Protein AF-A0A940DI56-F1 (afdb_monomer)

Solvent-accessible surface area (backbone atoms only — not comparable to full-atom values): 9709 Å² total; per-residue (Å²): 110,69,57,62,72,66,31,73,89,49,49,81,72,42,78,46,78,46,97,89,48,31,33,42,34,33,28,64,48,72,41,30,38,29,22,42,79,86,70,46,81,76,48,63,63,54,54,103,81,59,64,54,36,61,52,47,77,85,72,48,39,69,50,35,50,50,51,41,66,74,76,46,67,70,88,41,54,49,39,35,35,37,37,54,61,97,87,46,44,40,35,41,38,36,29,64,82,68,23,40,36,32,20,41,75,75,16,49,75,38,31,40,34,31,33,68,86,34,62,49,62,69,90,78,47,59,68,62,50,55,50,50,40,55,75,74,42,66,95,51,43,51,9,28,44,31,57,44,98,88,53,34,35,43,33,32,29,44,84,72,52,33,38,33,22,42,82,86,47,46,82,73,49,74,61,133

Secondary structure (DSSP, 8-state):
-HHHHH-TT--EEEEEE-TTS-EEEEETTS-EEEE-TTS-EEEE-S-TT-S-EE--GGGS-HHHHHHHHHHS-GGGEEEEEEE-STT--EEEEEETTTEEEEEETTS-EEEEE-TTTSPPPGGGS-HHHHHHHHHHSTT--EEEEEE-TTS-EEEEETTS-EEEE-TT--EEEEE-

Foldseek 3Di:
DVCCVFQVLWDFPDWDQDPQQWIWTAIQLGWIFIAHNVRDTDDTPQPPDAQKGWHHLVPAAPLLNVVCVVFHDPNQWNTWIWGAPPNWTKIWTAGPPRWIWIATPNNHTQKTAQDLPDADDPVNDDPLLVVCCCVPVNPWGFRMWGQDPVGWIWTAISVGWIWIAHNVRHTDDIDD

Radius of gyration: 19.5 Å; Cα contacts (8 Å, |Δi|>4): 357; chains: 1; bounding box: 48×32×56 Å

Sequence (176 aa):
DYVNSNYSRAFISGIEKKGNGTYEIELSNGVDLLFDKDFNLIGTDNGDYDDDRRIPFEELPSKAQETLSAHFNVDEIISIEKETDDWEITYEVELRKDISITFDADGQWIEIDCNRTNPVPASLVPEKIMAYVTDNHSGNDVTKIELTDRGYYEVELSNGLELIFDRDFNFIRIDR

pLDDT: mean 91.39, std 10.08, range [45.78, 98.69]

Nearest PDB structures (foldseek):
  3due-assembly1_A  TM=9.470E-01  e=6.831E-12  Phocaeicola vulgatus ATCC 8482
  3db7-assembly1_A  TM=9.322E-01  e=1.556E-10  Bacteroides thetaiotaomicron
  4dsd-assembly2_B  TM=8.917E-01  e=6.846E-09  Bacteroides ovatus ATCC 8483
  4poi-assembly1_A  TM=8.897E-01  e=4.418E-08  Bacteroides caccae ATCC 43185
  4poi-assembly2_B  TM=8.911E-01  e=5.208E-08  Bacteroides caccae ATCC 43185

Structure (mmCIF, N/CA/C/O backbone):
data_AF-A0A940DI56-F1
#
_entry.id   AF-A0A940DI56-F1
#
loop_
_atom_site.group_PDB
_atom_site.id
_atom_site.type_symbol
_atom_site.label_atom_id
_atom_site.label_alt_id
_atom_site.label_comp_id
_atom_site.label_asym_id
_atom_site.label_entity_id
_atom_site.label_seq_id
_atom_site.pdbx_PDB_ins_code
_atom_site.Cartn_x
_atom_site.Cartn_y
_atom_site.Cartn_z
_atom_site.occupancy
_atom_site.B_iso_or_equiv
_atom_site.auth_seq_id
_atom_site.auth_comp_id
_atom_site.auth_asym_id
_atom_site.auth_atom_id
_atom_site.pdbx_PDB_model_num
ATOM 1 N N . ASP A 1 1 ? 9.442 5.773 -26.098 1.00 79.19 1 ASP A N 1
ATOM 2 C CA . ASP A 1 1 ? 8.257 4.964 -26.460 1.00 79.19 1 ASP A CA 1
ATOM 3 C C . ASP A 1 1 ? 7.979 3.837 -25.476 1.00 79.19 1 ASP A C 1
ATOM 5 O O . ASP A 1 1 ? 6.908 3.856 -24.881 1.00 79.19 1 ASP A O 1
ATOM 9 N N . TYR A 1 2 ? 8.923 2.913 -25.236 1.00 86.81 2 TYR A N 1
ATOM 10 C CA . TYR A 1 2 ? 8.715 1.800 -24.294 1.00 86.81 2 TYR A CA 1
ATOM 11 C C . TYR A 1 2 ? 8.384 2.261 -22.864 1.00 86.81 2 TYR A C 1
ATOM 13 O O . TYR A 1 2 ? 7.339 1.883 -22.341 1.00 86.81 2 TYR A O 1
ATOM 21 N N . VAL A 1 3 ? 9.228 3.118 -22.269 1.00 85.94 3 VAL A N 1
ATOM 22 C CA . VAL A 1 3 ? 9.037 3.637 -20.898 1.00 85.94 3 VAL A CA 1
ATOM 23 C C . VAL A 1 3 ? 7.662 4.284 -20.748 1.00 85.94 3 VAL A C 1
ATOM 25 O O . VAL A 1 3 ? 6.868 3.826 -19.947 1.00 85.94 3 VAL A O 1
ATOM 28 N N . ASN A 1 4 ? 7.313 5.246 -21.604 1.00 84.81 4 ASN A N 1
ATOM 29 C CA . ASN A 1 4 ? 6.014 5.928 -21.531 1.00 84.81 4 ASN A CA 1
ATOM 30 C C . ASN A 1 4 ? 4.798 4.991 -21.659 1.00 84.81 4 ASN A C 1
ATOM 32 O O . ASN A 1 4 ? 3.727 5.330 -21.170 1.00 84.81 4 ASN A O 1
ATOM 36 N N . SER A 1 5 ? 4.938 3.852 -22.348 1.00 84.31 5 SER A N 1
ATOM 37 C CA . SER A 1 5 ? 3.823 2.918 -22.568 1.00 84.31 5 SER A CA 1
ATOM 38 C C . SER A 1 5 ? 3.625 1.938 -21.410 1.00 84.31 5 SER A C 1
ATOM 40 O O . SER A 1 5 ? 2.507 1.477 -21.211 1.00 84.31 5 SER A O 1
ATOM 42 N N . ASN A 1 6 ? 4.692 1.608 -20.676 1.00 84.19 6 ASN A N 1
ATOM 43 C CA . ASN A 1 6 ? 4.681 0.567 -19.636 1.00 84.19 6 ASN A CA 1
ATOM 44 C C . ASN A 1 6 ? 4.906 1.117 -18.220 1.00 84.19 6 ASN A C 1
ATOM 46 O O . ASN A 1 6 ? 4.536 0.480 -17.248 1.00 84.19 6 ASN A O 1
ATOM 50 N N . TYR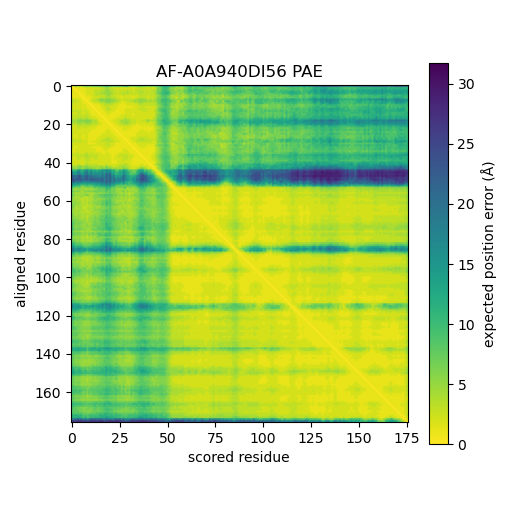 A 1 7 ? 5.495 2.305 -18.115 1.00 84.88 7 TYR A N 1
ATOM 51 C CA . TYR A 1 7 ? 5.805 3.008 -16.876 1.00 84.88 7 TYR A CA 1
ATOM 52 C C . TYR A 1 7 ? 5.255 4.428 -16.994 1.00 84.88 7 TYR A C 1
ATOM 54 O O . TYR A 1 7 ? 5.992 5.411 -16.967 1.00 84.88 7 TYR A O 1
ATOM 62 N N . SER A 1 8 ? 3.939 4.534 -17.199 1.00 82.88 8 SER A N 1
ATOM 63 C CA . SER A 1 8 ? 3.266 5.792 -17.561 1.00 82.88 8 SER A CA 1
ATOM 64 C C . SER A 1 8 ? 3.446 6.909 -16.517 1.00 82.88 8 SER A C 1
ATOM 66 O O . SER A 1 8 ? 3.336 8.091 -16.844 1.00 82.88 8 SER A O 1
ATOM 68 N N . ARG A 1 9 ? 3.755 6.518 -15.273 1.00 82.31 9 ARG A N 1
ATOM 69 C CA . ARG A 1 9 ? 3.981 7.379 -14.103 1.00 82.31 9 ARG A CA 1
ATOM 70 C C . ARG A 1 9 ? 5.455 7.618 -13.764 1.00 82.31 9 ARG A C 1
ATOM 72 O O . ARG A 1 9 ? 5.738 8.431 -12.889 1.00 82.31 9 ARG A O 1
ATOM 79 N N . ALA A 1 10 ? 6.387 6.937 -14.429 1.00 85.12 10 ALA A N 1
ATOM 80 C CA . ALA A 1 10 ? 7.814 7.098 -14.175 1.00 85.12 10 ALA A CA 1
ATOM 81 C C . ALA A 1 10 ? 8.476 7.968 -15.249 1.00 85.12 10 ALA A C 1
ATOM 83 O O . ALA A 1 10 ? 8.065 7.996 -16.410 1.00 85.12 10 ALA A O 1
ATOM 84 N N . PHE A 1 11 ? 9.547 8.657 -14.868 1.00 88.12 11 PHE A N 1
ATOM 85 C CA . PHE A 1 11 ? 10.441 9.332 -15.804 1.00 88.12 11 PHE A CA 1
ATOM 86 C C . PHE A 1 11 ? 11.836 8.721 -15.733 1.00 88.12 11 PHE A C 1
ATOM 88 O O . PHE A 1 11 ? 12.212 8.128 -14.730 1.00 88.12 11 PHE A O 1
ATOM 95 N N . ILE A 1 12 ? 12.615 8.874 -16.801 1.00 92.62 12 ILE A N 1
ATOM 96 C CA . ILE A 1 12 ? 14.009 8.427 -16.817 1.00 92.62 12 ILE A CA 1
ATOM 97 C C . ILE A 1 12 ? 14.820 9.331 -15.881 1.00 92.62 12 ILE A C 1
ATOM 99 O O . ILE A 1 12 ? 14.932 10.533 -16.141 1.00 92.62 12 ILE A O 1
ATOM 103 N N . SER A 1 13 ? 15.368 8.764 -14.809 1.00 92.56 13 SER A N 1
ATOM 104 C CA . SER A 1 13 ? 16.271 9.440 -13.869 1.00 92.56 13 SER A CA 1
ATOM 105 C C . SER A 1 13 ? 17.737 9.271 -14.272 1.00 92.56 13 SER A C 1
ATOM 107 O O . SER A 1 13 ? 18.527 10.197 -14.072 1.00 92.56 13 SER A O 1
ATOM 109 N N . GLY A 1 14 ? 18.086 8.150 -14.911 1.00 92.81 14 GLY A N 1
ATOM 110 C CA . GLY A 1 14 ? 19.455 7.820 -15.305 1.00 92.81 14 GLY A CA 1
ATOM 111 C C . GLY A 1 14 ? 19.535 7.042 -16.617 1.00 92.81 14 GLY A C 1
ATOM 112 O O . GLY A 1 14 ? 18.633 6.295 -16.980 1.00 92.81 14 GLY A O 1
ATOM 113 N N . ILE A 1 15 ? 20.627 7.237 -17.362 1.00 94.75 15 ILE A N 1
ATOM 114 C CA . ILE A 1 15 ? 20.975 6.409 -18.525 1.00 94.75 15 ILE A CA 1
ATOM 115 C C . ILE A 1 15 ? 22.476 6.134 -18.479 1.00 94.75 15 ILE A C 1
ATOM 117 O O . ILE A 1 15 ? 23.279 7.066 -18.585 1.00 94.75 15 ILE A O 1
ATOM 121 N N . GLU A 1 16 ? 22.862 4.864 -18.411 1.00 94.38 16 GLU A N 1
ATOM 122 C CA . GLU A 1 16 ? 24.251 4.422 -18.486 1.00 94.38 16 GLU A CA 1
ATOM 123 C C . GLU A 1 16 ? 24.469 3.498 -19.689 1.00 94.38 16 GLU A C 1
ATOM 125 O O . GLU A 1 16 ? 23.787 2.493 -19.871 1.00 94.38 16 GLU A O 1
ATOM 130 N N . LYS A 1 17 ? 25.473 3.803 -20.520 1.00 94.94 17 LYS A N 1
ATOM 131 C CA . LYS A 1 17 ? 25.922 2.888 -21.574 1.00 94.94 17 LYS A CA 1
ATOM 132 C C . LYS A 1 17 ? 27.036 1.988 -21.044 1.00 94.94 17 LYS A C 1
ATOM 134 O O . LYS A 1 17 ? 28.126 2.473 -20.742 1.00 94.94 17 LYS A O 1
ATOM 139 N N . LYS A 1 18 ? 26.802 0.679 -21.027 1.00 91.44 18 LYS A N 1
ATOM 140 C CA . LYS A 1 18 ? 27.765 -0.321 -20.552 1.00 91.4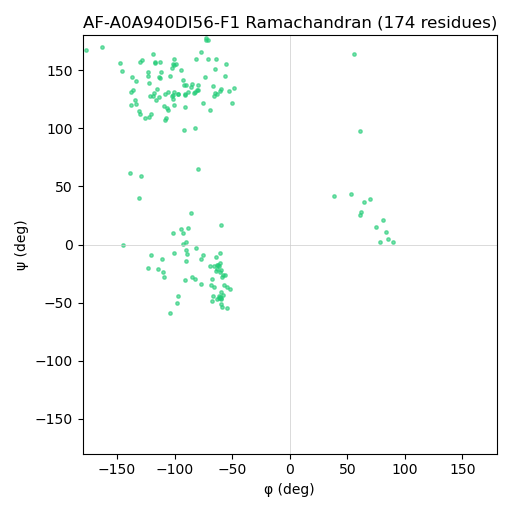4 18 LYS A CA 1
ATOM 141 C C . LYS A 1 18 ? 28.809 -0.659 -21.624 1.00 91.44 18 LYS A C 1
ATOM 143 O O . LYS A 1 18 ? 28.612 -0.458 -22.826 1.00 91.44 18 LYS A O 1
ATOM 148 N N . GLY A 1 19 ? 29.947 -1.212 -21.196 1.00 91.31 19 GLY A N 1
ATOM 149 C CA . GLY A 1 19 ? 31.085 -1.529 -22.077 1.00 91.31 19 GLY A CA 1
ATOM 150 C C . GLY A 1 19 ? 30.802 -2.590 -23.152 1.00 91.31 19 GLY A C 1
ATOM 151 O O . GLY A 1 19 ? 31.468 -2.611 -24.185 1.00 91.31 19 GLY A O 1
ATOM 152 N N . ASN A 1 20 ? 29.793 -3.438 -22.944 1.00 90.12 20 ASN A N 1
ATOM 153 C CA . ASN A 1 20 ? 29.292 -4.423 -23.913 1.00 90.12 20 ASN A CA 1
ATOM 154 C C . ASN A 1 20 ? 28.323 -3.815 -24.957 1.00 90.12 20 ASN A C 1
ATOM 156 O O . ASN A 1 20 ? 27.885 -4.520 -25.864 1.00 90.12 20 ASN A O 1
ATOM 160 N N . GLY A 1 21 ? 27.998 -2.522 -24.848 1.00 92.19 21 GLY A N 1
ATOM 161 C CA . GLY A 1 21 ? 27.095 -1.810 -25.749 1.00 92.19 21 GLY A CA 1
ATOM 162 C C . GLY A 1 21 ? 25.617 -1.826 -25.353 1.00 92.19 21 GLY A C 1
ATOM 163 O O . GLY A 1 21 ? 24.829 -1.257 -26.106 1.00 92.19 21 GLY A O 1
ATOM 164 N N . THR A 1 22 ? 25.246 -2.431 -24.219 1.00 94.62 22 THR A N 1
ATOM 165 C CA . THR A 1 22 ? 23.892 -2.323 -23.653 1.00 94.62 22 THR A CA 1
ATOM 166 C C . THR A 1 22 ? 23.693 -0.980 -22.951 1.00 94.62 22 THR A C 1
ATOM 168 O O . THR A 1 22 ? 24.655 -0.253 -22.672 1.00 94.62 22 THR A O 1
ATOM 171 N N . TYR A 1 23 ? 22.436 -0.652 -22.675 1.00 94.12 23 TYR A N 1
ATOM 172 C CA . TYR A 1 23 ? 22.025 0.547 -21.956 1.00 94.12 23 TYR A CA 1
ATOM 173 C C . TYR A 1 23 ? 21.249 0.144 -20.710 1.00 94.12 23 TYR A C 1
ATOM 175 O O . TYR A 1 23 ? 20.291 -0.611 -20.821 1.00 94.12 23 TYR A O 1
ATOM 183 N N . GLU A 1 24 ? 21.650 0.654 -19.557 1.00 92.62 24 GLU A N 1
ATOM 184 C CA . GLU A 1 24 ? 20.859 0.611 -18.329 1.00 92.62 24 GLU A CA 1
ATOM 185 C C . GLU A 1 24 ? 20.132 1.948 -18.192 1.00 92.62 24 GLU A C 1
ATOM 187 O O . GLU A 1 24 ? 20.732 3.011 -18.385 1.00 92.62 24 GLU A O 1
ATOM 192 N N . ILE A 1 25 ? 18.826 1.894 -17.961 1.00 92.44 25 ILE A N 1
ATOM 193 C CA . ILE A 1 25 ? 17.957 3.058 -17.823 1.00 92.44 25 ILE A CA 1
ATOM 194 C C . ILE A 1 25 ? 17.286 2.970 -16.460 1.00 92.44 25 ILE A C 1
ATOM 196 O O . ILE A 1 25 ? 16.393 2.145 -16.280 1.00 92.44 25 ILE A O 1
ATOM 200 N N . GLU A 1 26 ? 17.687 3.855 -15.554 1.00 90.25 26 GLU A N 1
ATOM 201 C CA . GLU A 1 26 ? 17.071 4.008 -14.239 1.00 90.25 26 GLU A CA 1
ATOM 202 C C . GLU A 1 26 ? 15.819 4.876 -14.376 1.00 90.25 26 GLU A C 1
ATOM 204 O O . GLU A 1 26 ? 15.828 5.943 -15.016 1.00 90.25 26 GLU A O 1
ATOM 209 N N . LEU A 1 27 ? 14.720 4.398 -13.804 1.00 89.25 27 LEU A N 1
ATOM 210 C CA . LEU A 1 27 ? 13.462 5.121 -13.718 1.00 89.25 27 LEU A CA 1
ATOM 211 C C . LEU A 1 27 ? 13.298 5.770 -12.341 1.00 89.25 27 LEU A C 1
ATOM 213 O O . LEU A 1 27 ? 13.817 5.313 -11.330 1.00 89.25 27 LEU A O 1
ATOM 217 N N . SER A 1 28 ? 12.501 6.832 -12.277 1.00 85.75 28 SER A N 1
ATOM 218 C CA . SER A 1 28 ? 12.254 7.611 -11.060 1.00 85.75 28 SER A CA 1
ATOM 219 C C . SER A 1 28 ? 11.577 6.844 -9.923 1.00 85.75 28 SER A C 1
ATOM 221 O O . SER A 1 28 ? 11.580 7.324 -8.796 1.00 85.75 28 SER A O 1
ATOM 223 N N . ASN A 1 29 ? 10.957 5.706 -10.230 1.00 79.25 29 ASN A N 1
ATOM 224 C CA . ASN A 1 29 ? 10.380 4.772 -9.262 1.00 79.25 29 ASN A CA 1
ATOM 225 C C . ASN A 1 29 ? 11.376 3.668 -8.854 1.00 79.25 29 ASN A C 1
ATOM 227 O O . ASN A 1 29 ? 10.982 2.677 -8.245 1.00 79.25 29 ASN A O 1
ATOM 231 N N . GLY A 1 30 ? 12.647 3.813 -9.242 1.00 79.81 30 GLY A N 1
ATOM 232 C CA . GLY A 1 30 ? 13.736 2.911 -8.896 1.00 79.81 30 GLY A CA 1
ATOM 233 C C . GLY A 1 30 ? 13.749 1.585 -9.653 1.00 79.81 30 GLY A C 1
ATOM 234 O O . GLY A 1 30 ? 14.417 0.666 -9.199 1.00 79.81 30 GLY A O 1
ATOM 235 N N . VAL A 1 31 ? 12.991 1.466 -10.749 1.00 84.62 31 VAL A N 1
ATOM 236 C CA . VAL A 1 31 ? 13.082 0.328 -11.674 1.00 84.62 31 VAL A CA 1
ATOM 237 C C . VAL A 1 31 ? 14.222 0.570 -12.655 1.00 84.62 31 VAL A C 1
ATOM 239 O O . VAL A 1 31 ? 14.230 1.599 -13.335 1.00 84.62 31 VAL A O 1
ATOM 242 N N . ASP A 1 32 ? 15.098 -0.417 -12.814 1.00 86.88 32 ASP A N 1
ATOM 243 C CA . ASP A 1 32 ? 16.155 -0.392 -13.820 1.00 86.88 32 ASP A CA 1
ATOM 244 C C . ASP A 1 32 ? 15.780 -1.240 -15.034 1.00 86.88 32 ASP A C 1
ATOM 246 O O . ASP A 1 32 ? 15.351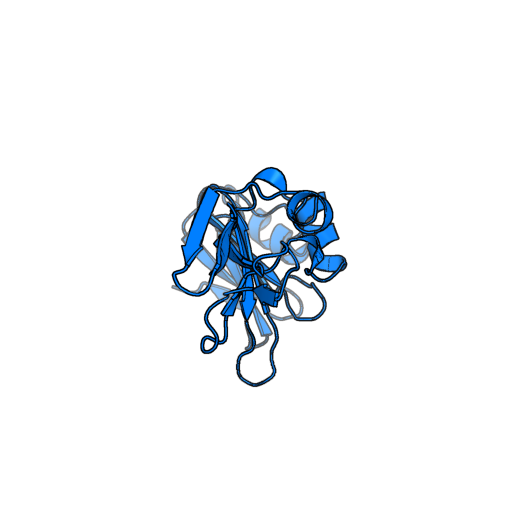 -2.391 -14.938 1.00 86.88 32 ASP A O 1
ATOM 250 N N . LEU A 1 33 ? 15.938 -0.666 -16.223 1.00 89.06 33 LEU A N 1
ATOM 251 C CA . LEU A 1 33 ? 15.650 -1.323 -17.493 1.00 89.06 33 LEU A CA 1
ATOM 252 C C . LEU A 1 33 ? 16.934 -1.532 -18.290 1.00 89.06 33 LEU A C 1
ATOM 254 O O . LEU A 1 33 ? 17.649 -0.577 -18.596 1.00 89.06 33 LEU A O 1
ATOM 258 N N . LEU A 1 34 ? 17.181 -2.767 -18.720 1.00 90.81 34 LEU A N 1
ATOM 259 C CA . LEU A 1 34 ? 18.315 -3.121 -19.562 1.00 90.81 34 LEU A CA 1
ATOM 260 C C . LEU A 1 34 ? 17.876 -3.251 -21.023 1.00 90.81 34 LEU A C 1
ATOM 262 O O . LEU A 1 34 ? 17.056 -4.100 -21.378 1.00 90.81 34 LEU A O 1
ATOM 266 N N . PHE A 1 35 ? 18.473 -2.442 -21.892 1.00 93.75 35 PHE A N 1
ATOM 267 C CA . PHE A 1 35 ? 18.249 -2.454 -23.333 1.00 93.75 35 PHE A CA 1
ATOM 268 C C . PHE A 1 35 ? 19.492 -2.923 -24.091 1.00 93.75 35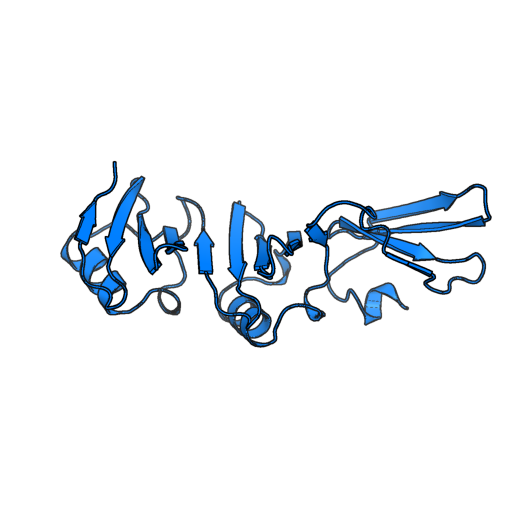 PHE A C 1
ATOM 270 O O . PHE A 1 35 ? 20.628 -2.596 -23.733 1.00 93.75 35 PHE A O 1
ATOM 277 N N . ASP A 1 36 ? 19.290 -3.665 -25.179 1.00 94.19 36 ASP A N 1
ATOM 278 C CA . ASP A 1 36 ? 20.366 -3.979 -26.115 1.00 94.19 36 ASP A CA 1
ATOM 279 C C . ASP A 1 36 ? 20.797 -2.745 -26.935 1.00 94.19 36 ASP A C 1
ATOM 281 O O . ASP A 1 36 ? 20.239 -1.649 -26.844 1.00 94.19 36 ASP A O 1
ATOM 285 N N . LYS A 1 37 ? 21.829 -2.923 -27.763 1.00 94.69 37 LYS A N 1
ATOM 286 C CA . LYS A 1 37 ? 22.378 -1.874 -28.641 1.00 94.69 37 LYS A C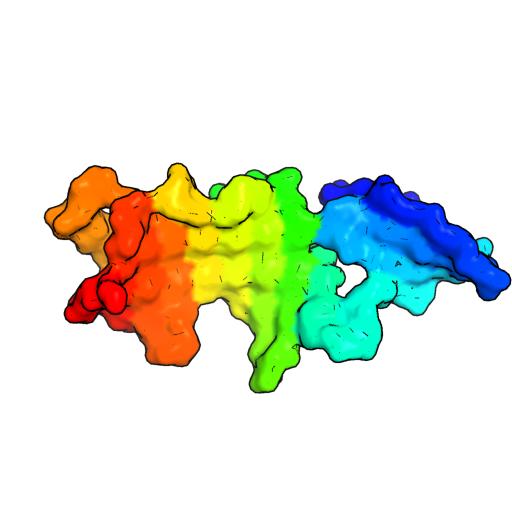A 1
ATOM 287 C C . LYS A 1 37 ? 21.387 -1.338 -29.687 1.00 94.69 37 LYS A C 1
ATOM 289 O O . LYS A 1 37 ? 21.647 -0.285 -30.266 1.00 94.69 37 LYS A O 1
ATOM 294 N N . ASP A 1 38 ? 20.317 -2.081 -29.956 1.00 94.88 38 ASP A N 1
ATOM 295 C CA . ASP A 1 38 ? 19.266 -1.759 -30.919 1.00 94.88 38 ASP A CA 1
ATOM 296 C C . ASP A 1 38 ? 18.014 -1.206 -30.196 1.00 94.88 38 ASP A C 1
ATOM 298 O O . ASP A 1 38 ? 16.975 -0.998 -30.821 1.00 94.88 38 ASP A O 1
ATOM 302 N N . PHE A 1 39 ? 18.136 -0.905 -28.893 1.00 92.06 39 PHE A N 1
ATOM 303 C CA . PHE A 1 39 ? 17.090 -0.401 -28.000 1.00 92.06 39 PHE A CA 1
ATOM 304 C C . PHE A 1 39 ? 15.899 -1.350 -27.810 1.00 92.06 39 PHE A C 1
ATOM 306 O O . PHE A 1 39 ? 14.792 -0.902 -27.501 1.00 92.06 39 PHE A O 1
ATOM 313 N N . ASN A 1 40 ? 16.114 -2.661 -27.933 1.00 92.50 40 ASN A N 1
ATOM 314 C CA . ASN A 1 40 ? 15.138 -3.652 -27.483 1.00 92.50 40 ASN A CA 1
ATOM 315 C C . ASN A 1 40 ? 15.343 -3.934 -25.992 1.00 92.50 40 ASN A C 1
ATOM 317 O O . ASN A 1 40 ? 16.483 -4.063 -25.543 1.00 92.50 40 ASN A O 1
ATOM 321 N N . LEU A 1 41 ? 14.254 -4.045 -25.225 1.00 90.56 41 LEU A N 1
ATOM 322 C CA . LEU A 1 41 ? 14.333 -4.449 -23.821 1.00 90.56 41 LEU A CA 1
ATOM 323 C C . LEU A 1 41 ? 14.828 -5.900 -23.738 1.00 90.56 41 LEU A C 1
ATOM 325 O O . LEU A 1 41 ? 14.259 -6.784 -24.379 1.00 90.56 41 LEU A O 1
ATOM 329 N N . ILE A 1 42 ? 15.867 -6.137 -22.940 1.00 89.88 42 ILE A N 1
ATOM 330 C CA . ILE A 1 42 ? 16.459 -7.465 -22.715 1.00 89.88 42 ILE A CA 1
ATOM 331 C C . ILE A 1 42 ? 16.432 -7.902 -21.249 1.00 89.88 42 ILE A C 1
ATOM 333 O O . ILE A 1 42 ? 16.709 -9.064 -20.966 1.00 89.88 42 ILE A O 1
ATOM 337 N N . GLY A 1 43 ? 16.070 -7.006 -20.332 1.00 82.75 43 GLY A N 1
ATOM 338 C CA . GLY A 1 43 ? 15.875 -7.326 -18.925 1.00 82.75 43 GLY A CA 1
ATOM 339 C C . GLY A 1 43 ? 15.402 -6.116 -18.132 1.00 82.75 43 GLY A C 1
ATOM 340 O O . GLY A 1 43 ? 15.454 -4.986 -18.613 1.00 82.75 43 GLY A O 1
ATOM 341 N N . THR A 1 44 ? 14.945 -6.368 -16.918 1.00 77.94 44 THR A N 1
ATOM 342 C CA . THR A 1 44 ? 14.817 -5.359 -15.866 1.00 77.94 44 THR A CA 1
ATOM 343 C C . THR A 1 44 ? 15.902 -5.693 -14.853 1.00 77.94 44 THR A C 1
ATOM 345 O O . THR A 1 44 ? 15.911 -6.826 -14.371 1.00 77.94 44 THR A O 1
ATOM 348 N N . ASP A 1 45 ? 16.846 -4.789 -14.601 1.00 65.56 45 ASP A N 1
ATOM 349 C CA . ASP A 1 45 ? 17.939 -5.027 -13.650 1.00 65.56 45 ASP A CA 1
ATOM 350 C C . ASP A 1 45 ? 17.423 -4.806 -12.223 1.00 65.56 45 ASP A C 1
ATOM 352 O O . ASP A 1 45 ? 17.790 -3.872 -11.532 1.00 65.56 45 ASP A O 1
ATOM 356 N N . ASN A 1 46 ? 16.484 -5.645 -11.793 1.00 58.84 46 ASN A N 1
ATOM 357 C CA . ASN A 1 46 ? 15.922 -5.581 -10.446 1.00 58.84 46 ASN A CA 1
ATOM 358 C C . ASN A 1 46 ? 16.785 -6.364 -9.438 1.00 58.84 46 ASN A C 1
ATOM 360 O O . ASN A 1 46 ? 16.234 -6.874 -8.475 1.00 58.84 46 ASN A O 1
ATOM 364 N N . GLY A 1 47 ? 18.099 -6.514 -9.672 1.00 50.66 47 GLY A N 1
ATOM 365 C CA . GLY A 1 47 ? 18.982 -7.324 -8.828 1.00 50.66 47 GLY A CA 1
ATOM 366 C C . GLY A 1 47 ? 18.556 -8.796 -8.796 1.00 50.66 47 GLY A C 1
ATOM 367 O O . GLY A 1 47 ? 17.692 -9.191 -8.030 1.00 50.66 47 GLY A O 1
ATOM 368 N N . ASP A 1 48 ? 19.186 -9.639 -9.613 1.00 45.78 48 ASP A N 1
ATOM 369 C CA . ASP A 1 48 ? 18.832 -11.057 -9.839 1.00 45.78 48 ASP A CA 1
ATOM 370 C C . ASP A 1 48 ? 18.860 -12.007 -8.599 1.00 45.78 48 ASP A C 1
ATOM 372 O O . ASP A 1 48 ? 18.902 -13.227 -8.780 1.00 45.78 48 ASP A O 1
ATOM 376 N N . TYR A 1 49 ? 18.856 -11.518 -7.350 1.00 46.12 49 TYR A N 1
ATOM 377 C CA . TYR A 1 49 ? 18.986 -12.354 -6.145 1.00 46.12 49 TYR A CA 1
ATOM 378 C C . TYR A 1 49 ? 18.209 -11.929 -4.888 1.00 46.12 49 TYR A C 1
ATOM 380 O O . TYR A 1 49 ? 18.305 -12.673 -3.912 1.00 46.12 49 TYR A O 1
ATOM 388 N N . ASP A 1 50 ? 17.454 -10.829 -4.884 1.00 47.78 50 ASP A N 1
ATOM 389 C CA . ASP A 1 50 ? 16.624 -10.462 -3.724 1.00 47.78 50 ASP A CA 1
ATOM 390 C C . ASP A 1 50 ? 15.145 -10.771 -4.000 1.00 47.78 50 ASP A C 1
ATOM 392 O O . ASP A 1 50 ? 14.677 -10.702 -5.138 1.00 47.78 50 ASP A O 1
ATOM 396 N N . ASP A 1 51 ? 14.431 -11.182 -2.952 1.00 54.72 51 ASP A N 1
ATOM 397 C CA . ASP A 1 51 ? 13.014 -11.574 -2.981 1.00 54.72 51 ASP A CA 1
ATOM 398 C C . ASP A 1 51 ? 12.077 -10.406 -3.366 1.00 54.72 51 ASP A C 1
ATOM 400 O O . ASP A 1 51 ? 10.910 -10.611 -3.707 1.00 54.72 51 ASP A O 1
ATOM 404 N N . ASP A 1 52 ? 12.629 -9.188 -3.401 1.00 62.03 52 ASP A N 1
ATOM 405 C CA . ASP A 1 52 ? 11.910 -7.927 -3.523 1.00 62.03 52 ASP A CA 1
ATOM 406 C C . ASP A 1 52 ? 12.110 -7.334 -4.921 1.00 62.03 52 ASP A C 1
ATOM 408 O O . ASP A 1 52 ? 13.177 -6.851 -5.314 1.00 62.03 52 ASP A O 1
ATOM 412 N N . ARG A 1 53 ? 11.046 -7.367 -5.723 1.00 80.94 53 ARG A N 1
ATOM 413 C CA . ARG A 1 53 ? 11.045 -6.883 -7.103 1.00 80.94 53 ARG A CA 1
ATOM 414 C C . ARG A 1 53 ? 10.283 -5.569 -7.212 1.00 80.94 53 ARG A C 1
ATOM 416 O O . ARG A 1 53 ? 9.059 -5.554 -7.109 1.00 80.94 53 ARG A O 1
ATOM 423 N N . ARG A 1 54 ? 10.963 -4.487 -7.603 1.00 85.06 54 ARG A N 1
ATOM 424 C CA . ARG A 1 54 ? 10.287 -3.240 -8.005 1.00 85.06 54 ARG A CA 1
ATOM 425 C C . ARG A 1 54 ? 9.453 -3.419 -9.270 1.00 85.06 54 ARG A C 1
ATOM 427 O O . ARG A 1 54 ? 9.943 -3.922 -10.287 1.00 85.06 54 ARG A O 1
ATOM 434 N N . ILE A 1 55 ? 8.197 -2.982 -9.223 1.00 86.62 55 ILE A N 1
ATOM 435 C CA . ILE A 1 55 ? 7.231 -3.124 -10.319 1.00 86.62 55 ILE A CA 1
ATOM 436 C C . ILE A 1 55 ? 6.527 -1.795 -10.652 1.00 86.62 55 ILE A C 1
ATOM 438 O O . ILE A 1 55 ? 6.466 -0.883 -9.826 1.00 86.62 55 ILE A O 1
ATOM 442 N N . PRO A 1 56 ? 5.996 -1.628 -11.876 1.00 87.44 56 PRO A N 1
ATOM 443 C CA . PRO A 1 56 ? 5.109 -0.512 -12.197 1.00 87.44 56 PRO A CA 1
ATOM 444 C C . PRO A 1 56 ? 3.729 -0.658 -11.534 1.00 87.44 56 PRO A C 1
ATOM 446 O O . PRO A 1 56 ? 3.275 -1.762 -11.239 1.00 87.44 56 PRO A O 1
ATOM 449 N N . PHE A 1 57 ? 3.009 0.461 -11.397 1.00 90.62 57 PHE A N 1
ATOM 450 C CA . PHE A 1 57 ? 1.628 0.497 -10.888 1.00 90.62 57 PHE A CA 1
ATOM 451 C C . PHE A 1 57 ? 0.691 -0.430 -11.667 1.00 90.62 57 PHE A C 1
ATOM 453 O O . PHE A 1 57 ? -0.197 -1.060 -11.102 1.00 90.62 57 PHE A O 1
ATOM 460 N N . GLU A 1 58 ? 0.906 -0.532 -12.974 1.00 89.31 58 GLU A N 1
ATOM 461 C CA . GLU A 1 58 ? 0.132 -1.367 -13.880 1.00 89.31 58 GLU A CA 1
ATOM 462 C C . GLU A 1 58 ? 0.286 -2.879 -13.604 1.00 89.31 58 GLU A C 1
ATOM 464 O O . GLU A 1 58 ? -0.576 -3.649 -14.028 1.00 89.31 58 GLU A O 1
ATOM 469 N N . GLU A 1 59 ? 1.333 -3.304 -12.884 1.00 91.88 59 GLU A N 1
ATOM 470 C CA . GLU A 1 59 ? 1.553 -4.700 -12.468 1.00 91.88 59 GLU A CA 1
ATOM 471 C C . GLU A 1 59 ? 0.902 -5.051 -11.114 1.00 91.88 59 GLU A C 1
ATOM 473 O O . GLU A 1 59 ? 0.838 -6.233 -10.766 1.00 91.88 59 GLU A O 1
ATOM 478 N N . LEU A 1 60 ? 0.368 -4.073 -10.367 1.00 95.81 60 LEU A N 1
ATOM 479 C CA . LEU A 1 60 ? -0.410 -4.347 -9.152 1.00 95.81 60 LEU A CA 1
ATOM 480 C C . LEU A 1 60 ? -1.708 -5.110 -9.475 1.00 95.81 60 LEU A C 1
ATOM 482 O O . LEU A 1 60 ? -2.310 -4.883 -10.531 1.00 95.81 60 LEU A O 1
ATOM 486 N N . PRO A 1 61 ? -2.236 -5.934 -8.552 1.00 97.81 61 PRO A N 1
ATOM 487 C CA . PRO A 1 61 ? -3.575 -6.497 -8.694 1.00 97.81 61 PRO A CA 1
ATOM 488 C C . PRO A 1 61 ? -4.640 -5.401 -8.858 1.00 97.81 61 PRO A C 1
ATOM 490 O O . PRO A 1 61 ? -4.565 -4.339 -8.237 1.00 97.81 61 PRO A O 1
ATOM 493 N N . SER A 1 62 ? -5.684 -5.653 -9.657 1.00 97.81 62 SER A N 1
ATOM 494 C CA . SER A 1 62 ? -6.689 -4.624 -9.983 1.00 97.81 62 SER A CA 1
ATOM 495 C C . SER A 1 62 ? -7.376 -4.025 -8.749 1.00 97.81 62 SER A C 1
ATOM 497 O O . SER A 1 62 ? -7.631 -2.826 -8.726 1.00 97.81 62 SER A O 1
ATOM 499 N N . LYS A 1 63 ? -7.611 -4.820 -7.696 1.00 98.31 63 LYS A N 1
ATOM 500 C CA . LYS A 1 63 ? -8.196 -4.325 -6.436 1.00 98.31 63 LYS A CA 1
ATOM 501 C C . LYS A 1 63 ? -7.278 -3.350 -5.693 1.00 98.31 63 LYS A C 1
ATOM 503 O O . LYS A 1 63 ? -7.764 -2.367 -5.131 1.00 98.31 63 LYS A O 1
ATOM 508 N N . ALA A 1 64 ? -5.966 -3.585 -5.726 1.00 98.44 64 ALA A N 1
ATOM 509 C CA . ALA A 1 64 ? -4.988 -2.671 -5.144 1.00 98.44 64 ALA A CA 1
ATOM 510 C C . ALA A 1 64 ? -4.970 -1.353 -5.929 1.00 98.44 64 ALA A C 1
ATOM 512 O O . ALA A 1 64 ? -5.069 -0.278 -5.339 1.00 98.44 64 ALA A O 1
ATOM 513 N N . GLN A 1 65 ? -4.972 -1.426 -7.267 1.00 98.06 65 GLN A N 1
ATOM 514 C CA . GLN A 1 65 ? -5.063 -0.239 -8.127 1.00 98.06 65 GLN A CA 1
ATOM 515 C C . GLN A 1 65 ? -6.336 0.582 -7.853 1.00 98.06 65 GLN A C 1
ATOM 517 O O . GLN A 1 65 ? -6.271 1.812 -7.779 1.00 98.06 65 GLN A O 1
ATOM 522 N N . GLU A 1 66 ? -7.486 -0.081 -7.691 1.00 98.06 66 GLU A N 1
ATOM 523 C CA . GLU A 1 66 ? -8.766 0.555 -7.351 1.00 98.06 66 GLU A CA 1
ATOM 524 C C . GLU A 1 66 ? -8.713 1.236 -5.979 1.00 98.06 66 GLU A C 1
ATOM 526 O O . GLU A 1 66 ? -9.095 2.401 -5.863 1.00 98.06 66 GLU A O 1
ATOM 531 N N . THR A 1 67 ? -8.186 0.544 -4.966 1.00 98.19 67 THR A N 1
ATOM 532 C CA . THR A 1 67 ? -8.034 1.073 -3.601 1.00 98.19 67 THR A CA 1
ATOM 533 C C . THR A 1 67 ? -7.148 2.318 -3.590 1.00 98.19 67 THR A C 1
ATOM 535 O O . THR A 1 67 ? -7.560 3.366 -3.088 1.00 98.19 67 THR A O 1
ATOM 538 N N . LEU A 1 68 ? -5.964 2.237 -4.205 1.00 97.62 68 LEU A N 1
ATOM 539 C CA . LEU A 1 68 ? -5.025 3.355 -4.303 1.00 97.62 68 LEU A CA 1
ATOM 540 C C . LEU A 1 68 ? -5.646 4.541 -5.041 1.00 97.62 68 LEU A C 1
ATOM 542 O O . LEU A 1 68 ? -5.598 5.660 -4.545 1.00 97.62 68 LEU A O 1
ATOM 546 N N . SER A 1 69 ? -6.296 4.301 -6.182 1.00 96.94 69 SER A N 1
ATOM 547 C CA . SER A 1 69 ? -6.911 5.369 -6.984 1.00 96.94 69 SER A CA 1
ATOM 548 C C . SER A 1 69 ? -8.102 6.038 -6.293 1.00 96.94 69 SER A C 1
ATOM 550 O O . SER A 1 69 ? -8.386 7.206 -6.558 1.00 96.94 69 SER A O 1
ATOM 552 N N . ALA A 1 70 ? -8.829 5.309 -5.443 1.00 97.69 70 ALA A N 1
ATOM 553 C CA . ALA A 1 70 ? -10.002 5.825 -4.744 1.00 97.69 70 ALA A CA 1
ATOM 554 C C . ALA A 1 70 ? -9.652 6.628 -3.483 1.00 97.69 70 ALA A C 1
ATOM 556 O O . ALA A 1 70 ? -10.411 7.524 -3.103 1.00 97.69 70 ALA A O 1
ATOM 557 N N . HIS A 1 71 ? -8.536 6.304 -2.826 1.00 97.12 71 HIS A N 1
ATOM 558 C CA . HIS A 1 71 ? -8.249 6.785 -1.472 1.00 97.12 71 HIS A CA 1
ATOM 559 C C . HIS A 1 71 ? -6.936 7.552 -1.330 1.00 97.12 71 HIS A C 1
ATOM 561 O O . HIS A 1 71 ? -6.802 8.334 -0.389 1.00 97.12 71 HIS A O 1
ATOM 567 N N . PHE A 1 72 ? -6.004 7.384 -2.266 1.00 94.94 72 PHE A N 1
ATOM 568 C CA . PHE A 1 72 ? -4.674 7.974 -2.204 1.00 94.94 72 PHE A CA 1
ATOM 569 C C . PHE A 1 72 ? -4.341 8.738 -3.488 1.00 94.94 72 PHE A C 1
ATOM 571 O O . PHE A 1 72 ? -4.934 8.538 -4.549 1.00 94.94 72 PHE A O 1
ATOM 578 N N . ASN A 1 73 ? -3.382 9.660 -3.395 1.00 93.06 73 ASN A N 1
ATOM 579 C CA . ASN A 1 73 ? -2.878 10.342 -4.578 1.00 93.06 73 ASN A CA 1
ATOM 580 C C . ASN A 1 73 ? -1.837 9.453 -5.265 1.00 93.06 73 ASN A C 1
ATOM 582 O O . ASN A 1 73 ? -0.683 9.418 -4.850 1.00 93.06 73 ASN A O 1
ATOM 586 N N . VAL A 1 74 ? -2.235 8.757 -6.329 1.00 92.38 74 VAL A N 1
ATOM 587 C CA . VAL A 1 74 ? -1.346 7.843 -7.067 1.00 92.38 74 VAL A CA 1
ATOM 588 C C . VAL A 1 74 ? -0.135 8.536 -7.710 1.00 92.38 74 VAL A C 1
ATOM 590 O O . VAL A 1 74 ? 0.839 7.862 -8.027 1.00 92.38 74 VAL A O 1
ATOM 593 N N . ASP A 1 75 ? -0.158 9.865 -7.867 1.00 89.81 75 ASP A N 1
ATOM 594 C CA . ASP A 1 75 ? 1.003 10.647 -8.323 1.00 89.81 75 ASP A CA 1
ATOM 595 C C . ASP A 1 75 ? 2.054 10.850 -7.210 1.00 89.81 75 ASP A C 1
ATOM 597 O O . ASP A 1 75 ? 3.170 11.303 -7.472 1.00 89.81 75 ASP A O 1
ATOM 601 N N . GLU A 1 76 ? 1.704 10.550 -5.954 1.00 91.44 76 GLU A N 1
ATOM 602 C CA . GLU A 1 76 ? 2.613 10.577 -4.804 1.00 91.44 76 GLU A CA 1
ATOM 603 C C . GLU A 1 76 ? 3.266 9.214 -4.523 1.00 91.44 76 GLU A C 1
ATOM 605 O O . GLU A 1 76 ? 4.067 9.142 -3.595 1.00 91.44 76 GLU A O 1
ATOM 610 N N . ILE A 1 77 ? 2.986 8.168 -5.311 1.00 93.19 77 ILE A N 1
ATOM 611 C CA . ILE A 1 77 ? 3.674 6.871 -5.198 1.00 93.19 77 ILE A CA 1
ATOM 612 C C . ILE A 1 77 ? 5.166 7.053 -5.512 1.00 93.19 77 ILE A C 1
ATOM 614 O O . ILE A 1 77 ? 5.537 7.648 -6.527 1.00 93.19 77 ILE A O 1
ATOM 618 N N . ILE A 1 78 ? 6.014 6.547 -4.620 1.00 90.62 78 ILE A N 1
ATOM 619 C CA . ILE A 1 78 ? 7.475 6.584 -4.706 1.00 90.62 78 ILE A CA 1
ATOM 620 C C . ILE A 1 78 ? 7.994 5.257 -5.261 1.00 90.62 78 ILE A C 1
ATOM 622 O O . ILE A 1 78 ? 8.761 5.262 -6.225 1.00 90.62 78 ILE A O 1
ATOM 626 N N . SER A 1 79 ? 7.549 4.138 -4.695 1.00 89.56 79 SER A N 1
ATOM 627 C CA . SER A 1 79 ? 7.941 2.791 -5.111 1.00 89.56 79 SER A CA 1
ATOM 628 C C . SER A 1 79 ? 6.795 1.805 -4.920 1.00 89.56 79 SER A C 1
ATOM 630 O O . SER A 1 79 ? 5.863 2.034 -4.150 1.00 89.56 79 SER A O 1
ATOM 632 N N . ILE A 1 80 ? 6.858 0.722 -5.691 1.00 93.31 80 ILE A N 1
ATOM 633 C CA . ILE A 1 80 ? 6.002 -0.448 -5.530 1.00 93.31 80 ILE A CA 1
ATOM 634 C C . ILE A 1 80 ? 6.920 -1.653 -5.594 1.00 93.31 80 ILE A C 1
ATOM 636 O O . ILE A 1 80 ? 7.608 -1.850 -6.601 1.00 93.31 80 ILE A O 1
ATOM 640 N N . GLU A 1 81 ? 6.924 -2.432 -4.529 1.00 92.00 81 GLU A N 1
ATOM 641 C CA . GLU A 1 81 ? 7.782 -3.593 -4.355 1.00 92.00 81 GLU A CA 1
ATOM 642 C C . GLU A 1 81 ? 6.892 -4.826 -4.233 1.00 92.00 81 GLU A C 1
ATOM 644 O O . GLU A 1 81 ? 5.865 -4.820 -3.560 1.00 92.00 81 GLU A O 1
ATOM 649 N N . LYS A 1 82 ? 7.217 -5.853 -5.012 1.00 92.44 82 LYS A N 1
ATOM 650 C CA . LYS A 1 82 ? 6.574 -7.156 -4.957 1.00 92.44 82 LYS A CA 1
ATOM 651 C C . LYS A 1 82 ? 7.547 -8.105 -4.283 1.00 92.44 82 LYS A C 1
ATOM 653 O O . LYS A 1 82 ? 8.570 -8.409 -4.892 1.00 92.44 82 LYS A O 1
ATOM 658 N N . GLU A 1 83 ? 7.178 -8.615 -3.124 1.00 90.25 83 GLU A N 1
ATOM 659 C CA . GLU A 1 83 ? 7.986 -9.578 -2.377 1.00 90.25 83 GLU A CA 1
ATOM 660 C C . GLU A 1 83 ? 7.428 -10.994 -2.572 1.00 90.25 83 GLU A C 1
ATOM 662 O O . GLU A 1 83 ? 6.259 -11.175 -2.950 1.00 90.25 83 GLU A O 1
ATOM 667 N N . THR A 1 84 ? 8.259 -12.028 -2.419 1.00 87.69 84 THR A N 1
ATOM 668 C CA . THR A 1 84 ? 7.826 -13.433 -2.532 1.00 87.69 84 THR A CA 1
ATOM 669 C C . THR A 1 84 ? 8.452 -14.350 -1.468 1.00 87.69 84 THR A C 1
ATOM 671 O O . THR A 1 84 ? 9.086 -15.350 -1.793 1.00 87.69 84 THR A O 1
ATOM 674 N N . ASP A 1 85 ? 8.198 -14.090 -0.186 1.00 82.38 85 ASP A N 1
ATOM 675 C CA . ASP A 1 85 ? 8.689 -14.959 0.896 1.00 82.38 85 ASP A CA 1
ATOM 676 C C . ASP A 1 85 ? 7.822 -16.220 1.079 1.00 82.38 85 ASP A C 1
ATOM 678 O O . ASP A 1 85 ? 6.596 -16.156 1.047 1.00 82.38 85 ASP A O 1
ATOM 682 N N . ASP A 1 86 ? 8.449 -17.386 1.277 1.00 74.88 86 ASP A N 1
ATOM 683 C CA . ASP A 1 86 ? 7.824 -18.657 1.685 1.00 74.88 86 ASP A CA 1
ATOM 684 C C . ASP A 1 86 ? 6.431 -18.959 1.058 1.00 74.88 86 ASP A C 1
ATOM 686 O O . ASP A 1 86 ? 5.541 -19.527 1.697 1.00 74.88 86 ASP A O 1
ATOM 690 N N . TRP A 1 87 ? 6.280 -18.676 -0.247 1.00 78.44 87 TRP A N 1
ATOM 691 C CA . TRP A 1 8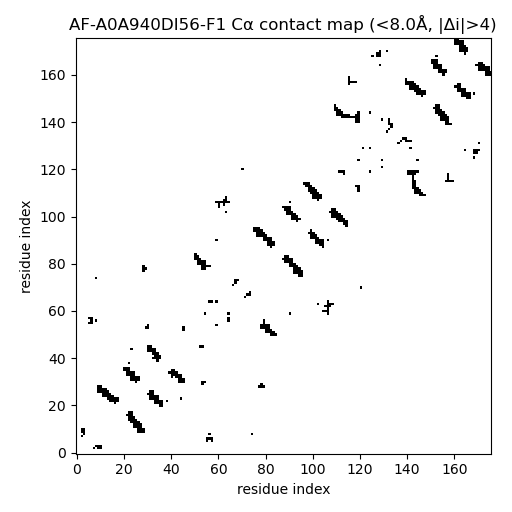7 ? 5.068 -18.851 -1.081 1.00 78.44 87 TRP A CA 1
ATOM 692 C C . TRP A 1 87 ? 3.961 -17.797 -0.935 1.00 78.44 87 TRP A C 1
ATOM 694 O O . TRP A 1 87 ? 2.925 -17.920 -1.601 1.00 78.44 87 TRP A O 1
ATOM 704 N N . GLU A 1 88 ? 4.164 -16.773 -0.123 1.00 88.12 88 GLU A N 1
ATOM 705 C CA . GLU A 1 88 ? 3.294 -15.610 -0.021 1.00 88.12 88 GLU A CA 1
ATOM 706 C C . GLU A 1 88 ? 3.791 -14.514 -0.962 1.00 88.12 88 GLU A C 1
ATOM 708 O O . GLU A 1 88 ? 4.983 -14.351 -1.190 1.00 88.12 88 GLU A O 1
ATOM 713 N N . ILE A 1 89 ? 2.855 -13.812 -1.598 1.00 92.56 89 ILE A N 1
ATOM 714 C CA . ILE A 1 89 ? 3.165 -12.649 -2.426 1.00 92.56 89 ILE A CA 1
ATOM 715 C C . ILE A 1 89 ? 2.505 -11.463 -1.756 1.00 92.56 89 ILE A C 1
ATOM 717 O O . ILE A 1 89 ? 1.281 -11.457 -1.578 1.00 92.56 89 ILE A O 1
ATOM 721 N N . THR A 1 90 ? 3.312 -10.460 -1.459 1.00 95.88 90 THR A N 1
ATOM 722 C CA . THR A 1 90 ? 2.871 -9.158 -0.982 1.00 95.88 90 THR A CA 1
ATOM 723 C C . THR A 1 90 ? 3.254 -8.089 -1.993 1.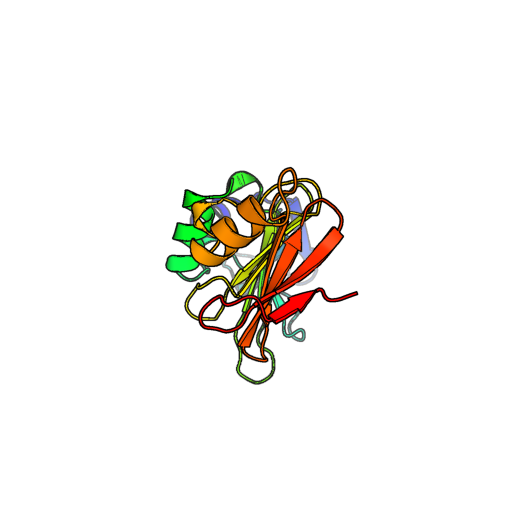00 95.88 90 THR A C 1
ATOM 725 O O . THR A 1 90 ? 4.141 -8.260 -2.836 1.00 95.88 90 THR A O 1
ATOM 728 N N . TYR A 1 91 ? 2.519 -6.987 -1.947 1.00 97.06 91 TYR A N 1
ATOM 729 C CA . TYR A 1 91 ? 2.837 -5.782 -2.690 1.00 97.06 91 TYR A CA 1
ATOM 730 C C . TYR A 1 91 ? 2.897 -4.617 -1.714 1.00 97.06 91 TYR A C 1
ATOM 732 O O . TYR A 1 91 ? 1.852 -4.184 -1.227 1.00 97.06 91 TYR A O 1
ATOM 740 N N . GLU A 1 92 ? 4.090 -4.105 -1.451 1.00 96.81 92 GLU A N 1
ATOM 741 C CA . GLU A 1 92 ? 4.292 -2.910 -0.643 1.00 96.81 92 GLU A CA 1
ATOM 742 C C . GLU A 1 92 ? 4.298 -1.672 -1.543 1.00 96.81 92 GLU A C 1
ATOM 744 O O . GLU A 1 92 ? 4.971 -1.613 -2.577 1.00 96.81 92 GLU A O 1
ATOM 749 N N . VAL A 1 93 ? 3.486 -0.682 -1.180 1.00 97.12 93 VAL A N 1
ATOM 750 C CA . VAL A 1 93 ? 3.338 0.576 -1.910 1.00 97.12 93 VAL A CA 1
ATOM 751 C C . VAL A 1 93 ? 3.712 1.719 -0.991 1.00 97.12 93 VAL A C 1
ATOM 753 O O . VAL A 1 93 ? 2.969 2.047 -0.071 1.00 97.12 93 VAL A O 1
ATOM 756 N N . GLU A 1 94 ? 4.819 2.374 -1.3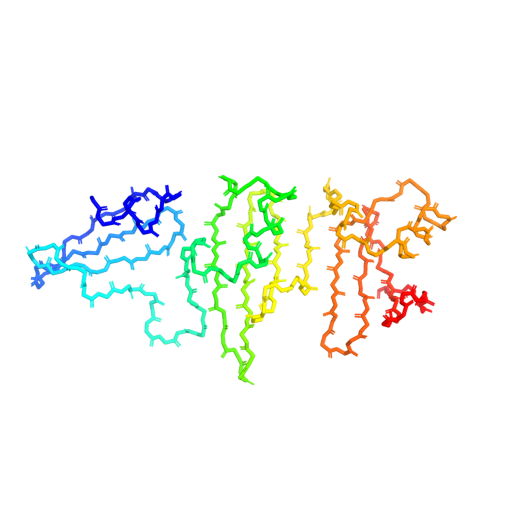12 1.00 95.69 94 GLU A N 1
ATOM 757 C CA . GLU A 1 94 ? 5.319 3.541 -0.596 1.00 95.69 94 GLU A CA 1
ATOM 758 C C . GLU A 1 94 ? 4.885 4.821 -1.307 1.00 95.69 94 GLU A C 1
ATOM 760 O O . GLU A 1 94 ? 5.084 4.997 -2.516 1.00 95.69 94 GLU A O 1
ATOM 765 N N . LEU A 1 95 ? 4.305 5.752 -0.556 1.00 94.69 95 LEU A N 1
ATOM 766 C CA . LEU A 1 95 ? 3.900 7.071 -1.017 1.00 94.69 95 LEU A CA 1
ATOM 767 C C . LEU A 1 95 ? 4.643 8.161 -0.245 1.00 94.69 95 LEU A C 1
ATOM 769 O O . LEU A 1 95 ? 5.203 7.972 0.832 1.00 94.69 95 LEU A O 1
ATOM 773 N N . ARG A 1 96 ? 4.617 9.377 -0.792 1.00 91.38 96 ARG A N 1
ATOM 774 C CA . ARG A 1 96 ? 5.133 10.555 -0.088 1.00 91.38 96 ARG A CA 1
ATOM 775 C C . ARG A 1 96 ? 4.473 10.734 1.271 1.00 91.38 96 ARG A C 1
ATOM 777 O O . ARG A 1 96 ? 3.301 10.429 1.461 1.00 91.38 96 ARG A O 1
ATOM 784 N N . LYS A 1 97 ? 5.220 11.422 2.140 1.00 89.81 97 LYS A N 1
ATOM 785 C CA . LYS A 1 97 ? 4.868 11.640 3.545 1.00 89.81 97 LYS A CA 1
ATOM 786 C C . LYS A 1 97 ? 4.836 10.314 4.300 1.00 89.81 97 LYS A C 1
ATOM 788 O O . LYS A 1 97 ? 3.991 10.180 5.159 1.00 89.81 97 LYS A O 1
ATOM 793 N N . ASP A 1 98 ? 5.722 9.373 3.993 1.00 91.69 98 ASP A N 1
ATOM 794 C CA . ASP A 1 98 ? 5.891 8.143 4.774 1.00 91.69 98 ASP A CA 1
ATOM 795 C C . ASP A 1 98 ? 4.557 7.387 4.957 1.00 91.69 98 ASP A C 1
ATOM 797 O O . ASP A 1 98 ? 4.195 7.019 6.070 1.00 91.69 98 ASP A O 1
ATOM 801 N N . ILE A 1 99 ? 3.768 7.290 3.879 1.00 96.00 99 ILE A N 1
ATOM 802 C CA . ILE A 1 99 ? 2.528 6.507 3.853 1.00 96.00 99 ILE A CA 1
ATOM 803 C C . ILE A 1 99 ? 2.846 5.204 3.133 1.00 96.00 99 ILE A C 1
ATOM 805 O O . ILE A 1 99 ? 3.258 5.261 1.974 1.00 96.00 99 ILE A O 1
ATOM 809 N N . SER A 1 100 ? 2.571 4.071 3.766 1.00 97.38 100 SER A N 1
ATOM 810 C CA . SER A 1 100 ? 2.760 2.749 3.177 1.00 97.38 100 SER A CA 1
ATOM 811 C C . SER A 1 100 ? 1.458 1.948 3.182 1.00 97.38 100 SER A C 1
ATOM 813 O O . SER A 1 100 ? 0.600 2.089 4.062 1.00 97.38 100 SER A O 1
ATOM 815 N N . ILE A 1 101 ? 1.257 1.144 2.137 1.00 98.50 101 ILE A N 1
ATOM 816 C CA . ILE A 1 101 ? 0.152 0.190 2.051 1.00 98.50 101 ILE A CA 1
ATOM 817 C C . ILE A 1 101 ? 0.697 -1.140 1.556 1.00 98.50 101 ILE A C 1
ATOM 819 O O . ILE A 1 101 ? 1.233 -1.213 0.450 1.00 98.50 101 ILE A O 1
ATOM 823 N N . THR A 1 102 ? 0.464 -2.194 2.329 1.00 98.31 102 THR A N 1
ATOM 824 C CA . THR A 1 102 ? 0.818 -3.565 1.958 1.00 98.31 102 THR A CA 1
ATOM 825 C C . THR A 1 102 ? -0.433 -4.291 1.501 1.00 98.31 102 THR A C 1
ATOM 827 O O . THR A 1 102 ? -1.445 -4.302 2.204 1.00 98.31 102 THR A O 1
ATOM 830 N N . PHE A 1 103 ? -0.386 -4.907 0.324 1.00 98.44 103 PHE A N 1
ATOM 831 C CA . PHE A 1 103 ? -1.465 -5.724 -0.223 1.00 98.44 103 PHE A CA 1
ATOM 832 C C . PHE A 1 103 ? -1.072 -7.196 -0.294 1.00 98.44 103 PHE A C 1
ATOM 834 O O . PHE A 1 103 ? 0.082 -7.523 -0.553 1.00 98.44 103 PHE A O 1
ATOM 841 N N . ASP A 1 104 ? -2.056 -8.079 -0.144 1.00 96.94 104 ASP A N 1
ATOM 842 C CA . ASP A 1 104 ? -1.917 -9.499 -0.451 1.00 96.94 104 ASP A CA 1
ATOM 843 C C . ASP A 1 104 ? -1.857 -9.760 -1.971 1.00 96.94 104 ASP A C 1
ATOM 845 O O . ASP A 1 104 ? -2.063 -8.872 -2.810 1.00 96.94 104 ASP A O 1
ATOM 849 N N . ALA A 1 105 ? -1.640 -11.025 -2.336 1.00 96.12 105 ALA A N 1
ATOM 850 C CA . ALA A 1 105 ? -1.605 -11.487 -3.722 1.00 96.12 105 ALA A CA 1
ATOM 851 C C . ALA A 1 105 ? -2.888 -11.175 -4.530 1.00 96.12 105 ALA A C 1
ATOM 853 O O . ALA A 1 105 ? -2.837 -11.066 -5.758 1.00 96.12 105 ALA A O 1
ATOM 854 N N . ASP A 1 106 ? -4.038 -11.033 -3.862 1.00 97.19 106 ASP A N 1
ATOM 855 C CA . ASP A 1 106 ? -5.339 -10.719 -4.463 1.00 97.19 106 ASP A CA 1
ATOM 856 C C . ASP A 1 106 ? -5.610 -9.201 -4.549 1.00 97.19 106 ASP A C 1
ATOM 858 O O . ASP A 1 106 ? -6.633 -8.783 -5.115 1.00 97.19 106 ASP A O 1
ATOM 862 N N . GLY A 1 107 ? -4.719 -8.369 -4.003 1.00 97.88 107 GLY A N 1
ATOM 863 C CA . GLY A 1 107 ? -4.845 -6.917 -3.929 1.00 97.88 107 GLY A CA 1
ATOM 864 C C . GLY A 1 107 ? -5.732 -6.409 -2.795 1.00 97.88 107 GLY A C 1
ATOM 865 O O . GLY A 1 107 ? -6.266 -5.304 -2.907 1.00 97.88 107 GLY A O 1
ATOM 866 N N . GLN A 1 108 ? -5.965 -7.204 -1.752 1.00 97.56 108 GLN A N 1
ATOM 867 C CA . GLN A 1 108 ? -6.605 -6.744 -0.518 1.00 97.56 108 GLN A CA 1
ATOM 868 C C . GLN A 1 108 ? -5.531 -6.163 0.392 1.00 97.56 108 GLN A C 1
ATOM 870 O O . GLN A 1 108 ? -4.457 -6.741 0.512 1.00 97.56 108 GLN A O 1
ATOM 875 N N . TRP A 1 109 ? -5.793 -5.014 1.012 1.00 97.88 109 TRP A N 1
ATOM 876 C CA . TRP A 1 109 ? -4.824 -4.445 1.942 1.00 97.88 109 TRP A CA 1
ATOM 877 C C . TRP A 1 109 ? -4.699 -5.353 3.176 1.00 97.88 109 TRP A C 1
ATOM 879 O O . TRP A 1 109 ? -5.699 -5.840 3.709 1.00 97.88 109 TRP A O 1
ATOM 889 N N . ILE A 1 110 ? -3.460 -5.576 3.594 1.00 97.50 110 ILE A N 1
ATOM 890 C CA . ILE A 1 110 ? -3.061 -6.215 4.847 1.00 97.50 110 ILE A CA 1
ATOM 891 C C . ILE A 1 110 ? -2.750 -5.116 5.858 1.00 97.50 110 ILE A C 1
ATOM 893 O O . ILE A 1 110 ? -3.245 -5.156 6.980 1.00 97.50 110 ILE A O 1
ATOM 897 N N . GLU A 1 111 ? -2.017 -4.091 5.427 1.00 98.50 111 GLU A N 1
ATOM 898 C CA . GLU A 1 111 ? -1.597 -2.964 6.250 1.00 98.50 111 GLU A CA 1
ATOM 899 C C . GLU A 1 111 ? -1.836 -1.646 5.520 1.00 98.50 111 GLU A C 1
ATOM 901 O O . GLU A 1 111 ? -1.619 -1.544 4.314 1.00 98.50 111 GLU A O 1
ATOM 906 N N . ILE A 1 112 ? -2.285 -0.637 6.261 1.00 98.62 112 ILE A N 1
ATOM 907 C CA . ILE A 1 112 ? -2.270 0.762 5.845 1.00 98.62 112 ILE A CA 1
ATOM 908 C C . ILE A 1 112 ? -1.633 1.548 6.986 1.00 98.62 112 ILE A C 1
ATOM 910 O O . ILE A 1 112 ? -2.260 1.687 8.040 1.00 98.62 112 ILE A O 1
ATOM 914 N N . ASP A 1 113 ? -0.442 2.093 6.763 1.00 98.31 113 ASP A N 1
ATOM 915 C CA . ASP A 1 113 ? 0.215 3.035 7.665 1.00 98.31 113 ASP A CA 1
ATOM 916 C C . ASP A 1 113 ? 0.194 4.425 7.021 1.00 98.31 113 ASP A C 1
ATOM 918 O O . ASP A 1 113 ? 0.885 4.713 6.047 1.00 98.31 113 ASP A O 1
ATOM 922 N N . CYS A 1 114 ? -0.649 5.313 7.547 1.00 96.88 114 CYS A N 1
ATOM 923 C CA . CYS A 1 114 ? -0.733 6.699 7.094 1.00 96.88 114 CYS A CA 1
ATOM 924 C C . CYS A 1 114 ? 0.236 7.624 7.840 1.00 96.88 114 CYS A C 1
ATOM 926 O O . CYS A 1 114 ? 0.068 8.845 7.768 1.00 96.88 114 CYS A O 1
ATOM 928 N N . ASN A 1 115 ? 1.213 7.065 8.557 1.00 88.81 115 ASN A N 1
ATOM 929 C CA . ASN A 1 115 ? 2.008 7.686 9.606 1.00 88.81 115 ASN A CA 1
ATOM 930 C C . ASN A 1 115 ? 1.160 8.278 10.749 1.00 88.81 115 ASN A C 1
ATOM 932 O O . ASN A 1 115 ? -0.026 8.584 10.627 1.00 88.81 115 ASN A O 1
ATOM 936 N N . ARG A 1 116 ? 1.799 8.564 11.888 1.00 85.50 116 ARG A N 1
ATOM 937 C CA . ARG A 1 116 ? 1.137 9.139 13.083 1.00 85.50 116 ARG A C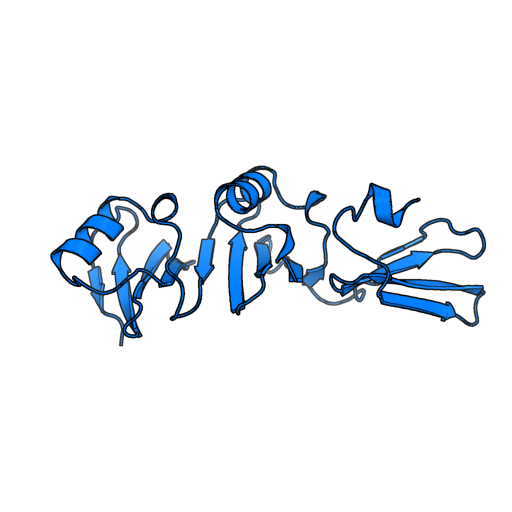A 1
ATOM 938 C C . ARG A 1 116 ? 0.481 10.513 12.893 1.00 85.50 116 ARG A C 1
ATOM 940 O O . ARG A 1 116 ? -0.162 11.016 13.813 1.00 85.50 116 ARG A O 1
ATOM 947 N N . THR A 1 117 ? 0.671 11.161 11.748 1.00 87.00 117 THR A N 1
ATOM 948 C CA . THR A 1 117 ? 0.204 12.525 11.466 1.00 87.00 117 THR A CA 1
ATOM 949 C C . THR A 1 117 ? -0.922 12.606 10.441 1.00 87.00 117 THR A C 1
ATOM 951 O O . THR A 1 117 ? -1.541 13.669 10.353 1.00 87.00 117 THR A O 1
ATOM 954 N N . ASN A 1 118 ? -1.229 11.532 9.701 1.00 92.25 118 ASN A N 1
ATOM 955 C CA . ASN A 1 118 ? -2.361 11.510 8.774 1.00 92.25 118 ASN A CA 1
ATOM 956 C C . ASN A 1 118 ? -3.333 10.377 9.131 1.00 92.25 118 ASN A C 1
ATOM 958 O O . ASN A 1 118 ? -2.910 9.276 9.470 1.00 92.25 118 ASN A O 1
ATOM 962 N N . PRO A 1 119 ? -4.649 10.624 9.054 1.00 95.94 119 PRO A N 1
ATOM 963 C CA . PRO A 1 119 ? -5.630 9.584 9.303 1.00 95.94 119 PRO A CA 1
ATOM 964 C C . PRO A 1 119 ? -5.689 8.590 8.138 1.00 95.94 119 PRO A C 1
ATOM 966 O O . PRO A 1 119 ? -5.641 8.976 6.966 1.00 95.94 119 PRO A O 1
ATOM 969 N N . VAL A 1 120 ? -5.910 7.317 8.458 1.00 97.62 120 VAL A N 1
ATOM 970 C CA . VAL A 1 120 ? -6.381 6.322 7.491 1.00 97.62 120 VAL A CA 1
ATOM 971 C C . VAL A 1 120 ? -7.737 6.785 6.940 1.00 97.62 120 VAL A C 1
ATOM 973 O O . VAL A 1 120 ? -8.612 7.183 7.721 1.00 97.62 120 VAL A O 1
ATOM 976 N N . PRO A 1 121 ? -7.962 6.743 5.611 1.00 96.62 121 PRO A N 1
ATOM 977 C CA . PRO A 1 121 ? -9.267 7.033 5.030 1.00 96.62 121 PRO A CA 1
ATOM 978 C C . PRO A 1 121 ? -10.370 6.225 5.722 1.00 96.62 121 PRO A C 1
ATOM 980 O O . PRO A 1 121 ? -10.339 4.999 5.731 1.00 96.62 121 PRO A O 1
ATOM 983 N N . ALA A 1 122 ? -11.373 6.903 6.287 1.00 94.75 122 ALA A N 1
ATOM 984 C CA . ALA A 1 122 ? -12.367 6.257 7.151 1.00 94.75 122 ALA A CA 1
ATOM 985 C C . ALA A 1 122 ? -13.135 5.106 6.474 1.00 94.75 122 ALA A C 1
ATOM 987 O O . ALA A 1 122 ? -13.586 4.192 7.152 1.00 94.75 122 ALA A O 1
ATOM 988 N N . SER A 1 123 ? -13.263 5.128 5.143 1.00 95.62 123 SER A N 1
ATOM 989 C CA . SER A 1 123 ? -13.879 4.053 4.354 1.00 95.62 123 SER A CA 1
ATOM 990 C C . SER A 1 123 ? -13.061 2.760 4.300 1.00 95.62 123 SER A C 1
ATOM 992 O O . SER A 1 123 ? -13.613 1.727 3.936 1.00 95.62 123 SER A O 1
ATOM 994 N N . LEU A 1 124 ? -11.766 2.818 4.618 1.00 97.31 124 LEU A N 1
ATOM 995 C CA . LEU A 1 124 ? -10.875 1.658 4.691 1.00 97.31 124 LEU A CA 1
ATOM 996 C C . LEU A 1 124 ? -10.841 1.039 6.093 1.00 97.31 124 LEU A C 1
ATOM 998 O O . LEU A 1 124 ? -10.411 -0.098 6.243 1.00 97.31 124 LEU A O 1
ATOM 1002 N N . VAL A 1 125 ? -11.348 1.739 7.111 1.00 98.00 125 VAL A N 1
ATOM 1003 C CA . VAL A 1 125 ? -11.453 1.205 8.472 1.00 98.00 125 VAL A CA 1
ATOM 1004 C C . VAL A 1 125 ? -12.815 0.520 8.654 1.00 98.00 125 VAL A C 1
ATOM 1006 O O . VAL A 1 125 ? -13.848 1.142 8.391 1.00 98.00 125 VAL A O 1
ATOM 1009 N N . PRO A 1 126 ? -12.872 -0.730 9.153 1.00 97.88 126 PRO A N 1
ATOM 1010 C CA . PRO A 1 126 ? -14.133 -1.391 9.479 1.00 97.88 126 PRO A CA 1
ATOM 1011 C C . PRO A 1 126 ? -15.009 -0.544 10.412 1.00 97.88 126 PRO A C 1
ATOM 1013 O O . PRO A 1 126 ? -14.552 -0.069 11.454 1.00 97.88 126 PRO A O 1
ATOM 1016 N N . GLU A 1 127 ? -16.295 -0.400 10.076 1.00 97.88 127 GLU A N 1
ATOM 1017 C CA . GLU A 1 127 ? -17.235 0.497 10.773 1.00 97.88 127 GLU A CA 1
ATOM 1018 C C . GLU A 1 127 ? -17.259 0.271 12.293 1.00 97.88 127 GLU A C 1
ATOM 1020 O O . GLU A 1 127 ? -17.295 1.218 13.076 1.00 97.88 127 GLU A O 1
ATOM 1025 N N . LYS A 1 128 ? -17.171 -0.991 12.725 1.00 98.31 128 LYS A N 1
ATOM 1026 C CA . LYS A 1 128 ? -17.179 -1.364 14.143 1.00 98.31 128 LYS A CA 1
ATOM 1027 C C . LYS A 1 128 ? -15.915 -0.926 14.896 1.00 98.31 128 LYS A C 1
ATOM 1029 O O . LYS A 1 128 ? -16.026 -0.524 16.054 1.00 98.31 128 LYS A O 1
ATOM 1034 N N . ILE A 1 129 ? -14.747 -0.946 14.247 1.00 98.44 129 ILE A N 1
ATOM 1035 C CA . ILE A 1 129 ? -13.503 -0.393 14.808 1.00 98.44 129 ILE A CA 1
ATOM 1036 C C . ILE A 1 129 ? -13.638 1.125 14.921 1.00 98.44 129 ILE A C 1
ATOM 1038 O O . ILE A 1 129 ? -13.403 1.687 15.989 1.00 98.44 129 ILE A O 1
ATOM 1042 N N . MET A 1 130 ? -14.085 1.785 13.848 1.00 97.88 130 MET A N 1
ATOM 1043 C CA . MET A 1 130 ? -14.246 3.241 13.824 1.00 97.88 130 MET A CA 1
ATOM 1044 C C . MET A 1 130 ? -15.229 3.732 14.900 1.00 97.88 130 MET A C 1
ATOM 1046 O O . MET A 1 130 ? -14.960 4.718 15.593 1.00 97.88 130 MET A O 1
ATOM 1050 N N . ALA A 1 131 ? -16.338 3.015 15.101 1.00 98.00 131 ALA A N 1
ATOM 1051 C CA . ALA A 1 131 ? -17.289 3.286 16.176 1.00 98.00 131 ALA A CA 1
ATOM 1052 C C . ALA A 1 131 ? -16.637 3.144 17.561 1.00 98.00 131 ALA A C 1
ATOM 1054 O O . ALA A 1 131 ? -16.761 4.040 18.394 1.00 98.00 131 ALA A O 1
ATOM 1055 N N . TYR A 1 132 ? -15.876 2.067 17.793 1.00 98.31 132 TYR A N 1
ATOM 1056 C CA . TYR A 1 132 ? -15.168 1.871 19.059 1.00 98.31 132 TYR A CA 1
ATOM 1057 C C . TYR A 1 132 ? -14.177 3.007 19.352 1.00 98.31 132 TYR A C 1
ATOM 1059 O O . TYR A 1 132 ? -14.160 3.528 20.469 1.00 98.31 132 TYR A O 1
ATOM 1067 N N . VAL A 1 133 ? -13.375 3.412 18.363 1.00 97.94 133 VAL A N 1
ATOM 1068 C CA . VAL A 1 133 ? -12.412 4.518 18.501 1.00 97.94 133 VAL A CA 1
ATOM 1069 C C . VAL A 1 133 ? -13.136 5.828 18.809 1.00 97.94 133 VAL A C 1
ATOM 1071 O O . VAL A 1 133 ? -12.745 6.536 19.735 1.00 97.94 133 VAL A O 1
ATOM 1074 N N . THR A 1 134 ? -14.236 6.114 18.111 1.00 96.69 134 THR A N 1
ATOM 1075 C CA . THR A 1 134 ? -15.042 7.323 18.340 1.00 96.69 134 THR A CA 1
ATOM 1076 C C . THR A 1 134 ? -15.604 7.376 19.764 1.00 96.69 134 THR A C 1
ATOM 1078 O O . THR A 1 134 ? -15.513 8.414 20.424 1.00 96.69 134 THR A O 1
ATOM 1081 N N . ASP A 1 135 ? -16.140 6.258 20.257 1.00 97.88 135 ASP A N 1
ATOM 1082 C CA . ASP A 1 135 ? -16.811 6.186 21.558 1.00 97.88 135 ASP A CA 1
ATOM 1083 C C . ASP A 1 135 ? -15.833 6.164 22.745 1.00 97.88 135 ASP A C 1
ATOM 1085 O O . ASP A 1 135 ? -16.141 6.699 23.812 1.00 97.88 135 ASP A O 1
ATOM 1089 N N . ASN A 1 136 ? -14.655 5.549 22.582 1.00 97.94 136 ASN A N 1
ATOM 1090 C CA . ASN A 1 136 ? -13.728 5.273 23.690 1.00 97.94 136 ASN A CA 1
ATOM 1091 C C . ASN A 1 136 ? -12.445 6.114 23.648 1.00 97.94 136 ASN A C 1
ATOM 1093 O O . ASN A 1 136 ? -11.812 6.330 24.682 1.00 97.94 136 ASN A O 1
ATOM 1097 N N . HIS A 1 137 ? -12.064 6.607 22.471 1.00 96.12 137 HIS A N 1
ATOM 1098 C CA . HIS A 1 137 ? -10.818 7.332 22.224 1.00 96.12 137 HIS A CA 1
ATOM 1099 C C . HIS A 1 137 ? -11.072 8.637 21.457 1.00 96.12 137 HIS A C 1
ATOM 1101 O O . HIS A 1 137 ? -10.284 9.027 20.596 1.00 96.12 137 HIS A O 1
ATOM 1107 N N . SER A 1 138 ? -12.155 9.341 21.803 1.00 94.00 138 SER A N 1
ATOM 1108 C CA . SER A 1 138 ? -12.567 10.594 21.163 1.00 94.00 138 SER A CA 1
ATOM 1109 C C . SER A 1 138 ? -11.415 11.597 21.023 1.00 94.00 138 SER A C 1
ATOM 1111 O O . SER A 1 138 ? -10.696 11.857 21.992 1.00 94.00 138 SER A O 1
ATOM 1113 N N . GLY A 1 139 ? -11.291 12.207 19.844 1.00 93.75 139 GLY A N 1
ATOM 1114 C CA . GLY A 1 139 ? -10.238 13.180 19.538 1.00 93.75 139 GLY A CA 1
ATOM 1115 C C . GLY A 1 139 ? -8.919 12.565 19.069 1.00 93.75 139 GLY A C 1
ATOM 1116 O O . GLY A 1 139 ? -7.966 13.312 18.871 1.00 93.75 139 GLY A O 1
ATOM 1117 N N . ASN A 1 140 ? -8.867 11.243 18.889 1.00 95.88 140 ASN A N 1
ATOM 1118 C CA . ASN A 1 140 ? -7.765 10.558 18.221 1.00 95.88 140 ASN A CA 1
ATOM 1119 C C . ASN A 1 140 ? -8.269 9.951 16.912 1.00 95.88 140 ASN A C 1
ATOM 1121 O O . ASN A 1 140 ? -9.401 9.468 16.847 1.00 95.88 140 ASN A O 1
ATOM 1125 N N . ASP A 1 141 ? -7.407 9.964 15.905 1.00 97.00 141 ASP A N 1
ATOM 1126 C CA . ASP A 1 141 ? -7.669 9.381 14.594 1.00 97.00 141 ASP A CA 1
ATOM 1127 C C . ASP A 1 141 ? -6.988 8.016 14.495 1.00 97.00 141 ASP A C 1
ATOM 1129 O O . ASP A 1 141 ? -5.985 7.784 15.169 1.00 97.00 141 ASP A O 1
ATOM 1133 N N . VAL A 1 142 ? -7.508 7.127 13.648 1.00 98.31 142 VAL A N 1
ATOM 1134 C CA . VAL A 1 142 ? -6.798 5.901 13.256 1.00 98.31 142 VAL A CA 1
ATOM 1135 C C . VAL A 1 142 ? -5.694 6.283 12.275 1.00 98.31 142 VAL A C 1
ATOM 1137 O O . VAL A 1 142 ? -5.996 6.865 11.235 1.00 98.31 142 VAL A O 1
ATOM 1140 N N . THR A 1 143 ? -4.443 5.970 12.602 1.00 98.19 143 THR A N 1
ATOM 1141 C CA . THR A 1 143 ? -3.256 6.299 11.790 1.00 98.19 143 THR A CA 1
ATOM 1142 C C . THR A 1 143 ? -2.628 5.077 11.140 1.00 98.19 143 THR A C 1
ATOM 1144 O O . THR A 1 143 ? -2.084 5.203 10.049 1.00 98.19 143 THR A O 1
ATOM 1147 N N . LYS A 1 144 ? -2.783 3.897 11.747 1.00 98.44 144 LYS A N 1
ATOM 1148 C CA . LYS A 1 144 ? -2.419 2.615 11.141 1.00 98.44 144 LYS A CA 1
ATOM 1149 C C . LYS A 1 144 ? -3.499 1.570 11.402 1.00 98.44 144 LYS A C 1
ATOM 1151 O O . LYS A 1 144 ? -4.126 1.572 12.465 1.00 98.44 144 LYS A O 1
ATOM 1156 N N . ILE A 1 145 ? -3.726 0.690 10.434 1.00 98.62 145 ILE A N 1
ATOM 1157 C CA . ILE A 1 145 ? -4.528 -0.526 10.594 1.00 98.62 145 ILE A CA 1
ATOM 1158 C C . ILE A 1 145 ? -3.844 -1.690 9.881 1.00 98.62 145 ILE A C 1
ATOM 1160 O O . ILE A 1 145 ? -3.481 -1.572 8.716 1.00 98.62 145 ILE A O 1
ATOM 1164 N N . GLU A 1 146 ? -3.704 -2.814 10.576 1.00 98.44 146 GLU A N 1
ATOM 1165 C CA . GLU A 1 146 ? -3.020 -4.007 10.081 1.00 98.44 146 GLU A CA 1
ATOM 1166 C C . GLU A 1 146 ? -3.823 -5.266 10.425 1.00 98.44 146 GLU A C 1
ATOM 1168 O O . GLU A 1 146 ? -4.275 -5.432 11.559 1.00 98.44 146 GLU A O 1
ATOM 1173 N N . LEU A 1 147 ? -4.010 -6.164 9.458 1.00 97.69 147 LEU A N 1
ATOM 1174 C CA . LEU A 1 147 ? -4.438 -7.539 9.686 1.00 97.69 147 LEU A CA 1
ATOM 1175 C C . LEU A 1 147 ? -3.193 -8.418 9.825 1.00 97.69 147 LEU A C 1
ATOM 1177 O O . LEU A 1 147 ? -2.631 -8.861 8.834 1.00 97.69 147 LEU A O 1
ATOM 1181 N N . THR A 1 148 ? -2.803 -8.705 11.062 1.00 95.62 148 THR A N 1
ATOM 1182 C CA . THR A 1 148 ? -1.605 -9.512 11.344 1.00 95.62 148 THR A CA 1
ATOM 1183 C C . THR A 1 148 ? -1.733 -10.948 10.821 1.00 95.62 148 THR A C 1
ATOM 1185 O O . THR A 1 148 ? -2.841 -11.485 10.735 1.00 95.62 148 THR A O 1
ATOM 1188 N N . ASP A 1 149 ? -0.615 -11.654 10.639 1.00 91.81 149 ASP A N 1
ATOM 1189 C CA . ASP A 1 149 ? -0.592 -13.080 10.237 1.00 91.81 149 ASP A CA 1
ATOM 1190 C C . ASP A 1 149 ? -1.291 -14.007 11.243 1.00 91.81 149 ASP A C 1
ATOM 1192 O O . ASP A 1 149 ? -1.786 -15.096 10.935 1.00 91.81 149 ASP A O 1
ATOM 1196 N N . ARG A 1 150 ? -1.380 -13.564 12.501 1.00 92.94 150 ARG A N 1
ATOM 1197 C CA . ARG A 1 150 ? -2.138 -14.247 13.562 1.00 92.94 150 ARG A CA 1
ATOM 1198 C C . ARG A 1 150 ? -3.649 -14.052 13.404 1.00 92.94 150 ARG A C 1
ATOM 1200 O O . ARG A 1 150 ? -4.445 -14.714 14.075 1.00 92.94 150 ARG A O 1
ATOM 1207 N N . GLY A 1 151 ? -4.046 -13.172 12.493 1.00 94.88 151 GLY A N 1
ATOM 1208 C CA . GLY A 1 151 ? -5.396 -12.826 12.096 1.00 94.88 151 GLY A CA 1
ATOM 1209 C C . GLY A 1 151 ? -6.167 -12.074 13.161 1.00 94.88 151 GLY A C 1
ATOM 1210 O O . GLY A 1 151 ? -7.338 -12.371 13.355 1.00 94.88 151 GLY A O 1
ATOM 1211 N N . TYR A 1 152 ? -5.521 -11.163 13.874 1.00 97.00 152 TYR A N 1
ATOM 1212 C CA . TYR A 1 152 ? -6.196 -10.096 14.610 1.00 97.00 152 TYR A CA 1
ATOM 1213 C C . TYR A 1 152 ? -5.858 -8.759 13.958 1.00 97.00 152 TYR A C 1
ATOM 1215 O O . TYR A 1 152 ? -4.830 -8.648 13.289 1.00 97.00 152 TYR A O 1
ATOM 1223 N N . TYR A 1 153 ? -6.713 -7.765 14.178 1.00 98.50 153 TYR A N 1
ATOM 1224 C CA . TYR A 1 153 ? -6.447 -6.407 13.731 1.00 98.50 153 TYR A CA 1
ATOM 1225 C C . TYR A 1 153 ? -5.668 -5.646 14.793 1.00 98.50 153 TYR A C 1
ATOM 1227 O O . TYR A 1 153 ? -6.065 -5.633 15.962 1.00 98.50 153 TYR A O 1
ATOM 1235 N N . GLU A 1 154 ? -4.596 -4.997 14.372 1.00 98.44 154 GLU A N 1
ATOM 1236 C CA . GLU A 1 154 ? -3.861 -4.006 15.142 1.00 98.44 154 GLU A CA 1
ATOM 1237 C C . GLU A 1 154 ? -4.179 -2.618 14.589 1.00 98.44 154 GLU A C 1
ATOM 1239 O O . GLU A 1 154 ? -4.211 -2.408 13.378 1.00 98.44 154 GLU A O 1
ATOM 1244 N N . VAL A 1 155 ? -4.518 -1.685 15.474 1.00 98.38 155 VAL A N 1
ATOM 1245 C CA . VAL A 1 155 ? -4.957 -0.336 15.112 1.00 98.38 155 VAL A CA 1
ATOM 1246 C C . VAL A 1 155 ? -4.176 0.663 15.940 1.00 98.38 155 VAL A C 1
ATOM 1248 O O . VAL A 1 155 ? -4.352 0.729 17.157 1.00 98.38 155 VAL A O 1
ATOM 1251 N N . GLU A 1 156 ? -3.359 1.473 15.281 1.00 98.12 156 GLU A N 1
ATOM 1252 C CA . GLU A 1 156 ? -2.648 2.569 15.924 1.00 98.12 156 GLU A CA 1
ATOM 1253 C C . GLU A 1 156 ? -3.472 3.855 15.839 1.00 98.12 156 GLU A C 1
ATOM 1255 O O . GLU A 1 156 ? -4.063 4.178 14.802 1.00 98.12 156 GLU A O 1
ATOM 1260 N N . LEU A 1 157 ? -3.512 4.598 16.942 1.00 97.50 157 LEU A N 1
ATOM 1261 C CA . LEU A 1 157 ? -4.138 5.911 17.013 1.00 97.50 157 LEU A CA 1
ATOM 1262 C C . LEU A 1 157 ? -3.105 7.039 16.938 1.00 97.50 157 LEU A C 1
ATOM 1264 O O . LEU A 1 157 ? -1.960 6.879 17.350 1.00 97.50 157 LEU A O 1
ATOM 1268 N N . SER A 1 158 ? -3.545 8.245 16.575 1.00 96.94 158 SER A N 1
ATOM 1269 C CA . SER A 1 158 ? -2.688 9.440 16.472 1.00 96.94 158 SER A CA 1
ATOM 1270 C C . SER A 1 158 ? -1.992 9.871 17.773 1.00 96.94 158 SER A C 1
ATOM 1272 O O . SER A 1 158 ? -1.025 10.634 17.746 1.00 96.94 158 SER A O 1
ATOM 1274 N N . ASN A 1 159 ? -2.435 9.375 18.933 1.00 95.06 159 ASN A N 1
ATOM 1275 C CA . ASN A 1 159 ? -1.746 9.560 20.217 1.00 95.06 159 ASN A CA 1
ATOM 1276 C C . ASN A 1 159 ? -0.714 8.464 20.536 1.00 95.06 159 ASN A C 1
ATOM 1278 O O . ASN A 1 159 ? -0.107 8.492 21.609 1.00 95.06 159 ASN A O 1
ATOM 1282 N N . GLY A 1 160 ? -0.524 7.513 19.624 1.00 94.69 160 GLY A N 1
ATOM 1283 C CA . GLY A 1 160 ? 0.395 6.395 19.740 1.00 94.69 160 GLY A CA 1
ATOM 1284 C C . GLY A 1 160 ? -0.116 5.185 20.504 1.00 94.69 160 GLY A C 1
ATOM 1285 O O . GLY A 1 160 ? 0.696 4.339 20.860 1.00 94.69 160 GLY A O 1
ATOM 1286 N N . LEU A 1 161 ? -1.410 5.128 20.820 1.00 96.12 161 LEU A N 1
ATOM 1287 C CA . LEU A 1 161 ? -2.020 3.963 21.448 1.00 96.12 161 LEU A CA 1
ATOM 1288 C C . LEU A 1 161 ? -2.309 2.884 20.401 1.00 96.12 161 LEU A C 1
ATOM 1290 O O . LEU A 1 161 ? -2.947 3.177 19.393 1.00 96.12 161 LEU A O 1
ATOM 1294 N N . GLU A 1 162 ? -1.933 1.645 20.698 1.00 97.75 162 GLU A N 1
ATOM 1295 C CA . GLU A 1 162 ? -2.232 0.475 19.870 1.00 97.75 162 GLU A CA 1
ATOM 1296 C C . GLU A 1 162 ? -3.411 -0.306 20.459 1.00 97.75 162 GLU A C 1
ATOM 1298 O O . GLU A 1 162 ? -3.458 -0.634 21.651 1.00 97.75 162 GLU A O 1
ATOM 1303 N N . LEU A 1 163 ? -4.406 -0.580 19.622 1.00 98.50 163 LEU A N 1
ATOM 1304 C CA . LEU A 1 163 ? -5.622 -1.304 19.962 1.00 98.50 163 LEU A CA 1
ATOM 1305 C C . LEU A 1 163 ? -5.671 -2.616 19.184 1.00 98.50 163 LEU A C 1
ATOM 1307 O O . LEU A 1 163 ? -5.496 -2.633 17.971 1.00 98.50 163 LEU A O 1
ATOM 1311 N N . ILE A 1 164 ? -5.996 -3.703 19.876 1.00 98.50 164 ILE A N 1
ATOM 1312 C CA . ILE A 1 164 ? -6.104 -5.034 19.284 1.00 98.50 164 ILE A CA 1
ATOM 1313 C C . ILE A 1 164 ? -7.573 -5.446 19.208 1.00 98.50 164 ILE A C 1
ATOM 1315 O O . ILE A 1 164 ? -8.279 -5.426 20.224 1.00 98.50 164 ILE A O 1
ATOM 1319 N N . PHE A 1 165 ? -8.014 -5.883 18.030 1.00 98.69 165 PHE A N 1
ATOM 1320 C CA . PHE A 1 165 ? -9.364 -6.382 17.764 1.00 98.69 165 PHE A CA 1
ATOM 1321 C C . PHE A 1 165 ? -9.331 -7.802 17.188 1.00 98.69 165 PHE A C 1
ATOM 1323 O O . PHE A 1 165 ? -8.405 -8.171 16.472 1.00 98.69 165 PHE A O 1
ATOM 1330 N N . ASP A 1 166 ? -10.347 -8.617 17.476 1.00 98.00 166 ASP A N 1
ATOM 1331 C CA . ASP A 1 166 ? -10.507 -9.921 16.819 1.00 98.00 166 ASP A CA 1
ATOM 1332 C C . ASP A 1 166 ? -10.975 -9.786 15.353 1.00 98.00 166 ASP A C 1
ATOM 1334 O O . ASP A 1 166 ? -11.244 -8.688 14.861 1.00 98.00 166 ASP A O 1
ATOM 1338 N N . ARG A 1 167 ? -11.104 -10.919 14.645 1.00 96.69 167 ARG A N 1
ATOM 1339 C CA . ARG A 1 167 ? -11.576 -10.972 13.243 1.00 96.69 167 ARG A CA 1
ATOM 1340 C C . ARG A 1 167 ? -13.007 -10.476 13.043 1.00 96.69 167 ARG A C 1
ATOM 1342 O O . ARG A 1 167 ? -13.365 -10.111 11.931 1.00 96.69 167 ARG A O 1
ATOM 1349 N N . ASP A 1 168 ? -13.809 -10.466 14.103 1.00 97.12 168 ASP A N 1
ATOM 1350 C CA . ASP A 1 168 ? -15.178 -9.949 14.108 1.00 97.12 168 ASP A CA 1
ATOM 1351 C C . ASP A 1 168 ? -15.221 -8.479 14.574 1.00 97.12 168 ASP A C 1
ATOM 1353 O O . ASP A 1 168 ? -16.292 -7.936 14.891 1.00 97.12 168 ASP A O 1
ATOM 1357 N N . PHE A 1 169 ? -14.054 -7.826 14.633 1.00 98.25 169 PHE A N 1
ATOM 1358 C CA . PHE A 1 169 ? -13.846 -6.440 15.037 1.00 98.25 169 PHE A CA 1
ATOM 1359 C C . PHE A 1 169 ? -14.279 -6.138 16.481 1.00 98.25 169 PHE A C 1
ATOM 1361 O O . PHE A 1 169 ? -14.644 -5.006 16.806 1.00 98.25 169 PHE A O 1
ATOM 1368 N N . ASN A 1 170 ? -14.306 -7.135 17.369 1.00 98.38 170 ASN A N 1
ATOM 1369 C CA . ASN A 1 170 ? -14.483 -6.891 18.798 1.00 98.38 170 ASN A CA 1
ATOM 1370 C C . ASN A 1 170 ? -13.151 -6.475 19.414 1.00 98.38 170 ASN A C 1
ATOM 1372 O O . ASN A 1 170 ? -12.132 -7.129 19.205 1.00 98.38 170 ASN A O 1
ATOM 1376 N N . PHE A 1 171 ? -13.172 -5.417 20.222 1.00 98.44 171 PHE A N 1
ATOM 1377 C CA . PHE A 1 171 ? -12.006 -5.002 20.992 1.00 98.44 171 PHE A CA 1
ATOM 1378 C C . PHE A 1 171 ? -11.559 -6.113 21.955 1.00 98.44 171 PHE A C 1
ATOM 1380 O O . PHE A 1 171 ? -12.375 -6.664 22.698 1.00 98.44 171 PHE A O 1
ATOM 1387 N N . ILE A 1 172 ? -10.258 -6.408 21.961 1.00 97.94 172 ILE A N 1
ATOM 1388 C CA . ILE A 1 172 ? -9.621 -7.383 22.852 1.00 97.94 172 ILE A CA 1
ATOM 1389 C C . ILE A 1 172 ? -8.860 -6.660 23.964 1.00 97.94 172 ILE A C 1
ATOM 1391 O O . ILE A 1 172 ? -9.100 -6.911 25.148 1.00 97.94 172 ILE A O 1
ATOM 1395 N N . ARG A 1 173 ? -7.884 -5.820 23.594 1.00 97.44 173 ARG A N 1
ATOM 1396 C CA . ARG A 1 173 ? -6.967 -5.159 24.534 1.00 97.44 173 ARG A CA 1
ATOM 1397 C C . ARG A 1 173 ? -6.260 -3.965 23.894 1.00 97.44 173 ARG A C 1
ATOM 1399 O O . ARG A 1 173 ? -6.289 -3.797 22.683 1.00 97.44 173 ARG A O 1
ATOM 1406 N N . ILE A 1 174 ? -5.585 -3.190 24.733 1.00 96.62 174 ILE A N 1
ATOM 1407 C CA . ILE A 1 174 ? -4.547 -2.233 24.336 1.00 96.62 174 ILE A CA 1
ATOM 1408 C C . ILE A 1 174 ? -3.199 -2.963 24.362 1.00 96.62 174 ILE A C 1
ATOM 1410 O O . ILE A 1 174 ? -2.958 -3.699 25.328 1.00 96.62 174 ILE A O 1
ATOM 1414 N N . ASP A 1 175 ? -2.349 -2.747 23.358 1.00 87.94 175 ASP A N 1
ATOM 1415 C CA . ASP A 1 175 ? -0.932 -3.132 23.407 1.00 87.94 175 ASP A CA 1
ATOM 1416 C C . ASP A 1 175 ? -0.058 -1.956 23.884 1.00 87.94 175 ASP A C 1
ATOM 1418 O O . ASP A 1 175 ? -0.456 -0.790 23.790 1.00 87.94 175 ASP A O 1
ATOM 1422 N N . ARG A 1 176 ? 1.060 -2.262 24.550 1.00 62.47 176 ARG A N 1
ATOM 1423 C CA . ARG A 1 176 ? 1.944 -1.279 25.203 1.00 62.47 176 ARG A CA 1
ATOM 1424 C C . ARG A 1 176 ? 3.413 -1.586 24.997 1.00 62.47 176 ARG A C 1
ATOM 1426 O O . ARG A 1 176 ? 3.769 -2.768 25.195 1.00 62.47 176 ARG A O 1
#

Organism: NCBI:txid2840674

InterPro domains:
  IPR021533 Putative beta-lactamase-inhibitor-like, PepSY-like [PF11396] (2-42)
  IPR021533 Putative beta-lactamase-inhibitor-like, PepSY-like [PF11396] (90-172)

Mean predicted aligned error: 5.86 Å